Protein AF-A0A837KP42-F1 (afdb_monomer)

Mean predicted aligned error: 8.79 Å

Structure (mmCIF, N/CA/C/O backbone):
data_AF-A0A837KP42-F1
#
_entry.id   AF-A0A837KP42-F1
#
loop_
_atom_site.group_PDB
_atom_site.id
_atom_site.type_symbol
_atom_site.label_atom_id
_atom_site.label_alt_id
_atom_site.label_comp_id
_atom_site.label_asym_id
_atom_site.label_entity_id
_atom_site.label_seq_id
_atom_site.pdbx_PDB_ins_code
_atom_site.Cartn_x
_atom_site.Cartn_y
_atom_site.Cartn_z
_atom_site.occupancy
_atom_site.B_iso_or_equiv
_atom_site.auth_seq_id
_atom_site.auth_comp_id
_atom_site.auth_asym_id
_atom_site.auth_atom_id
_atom_site.pdbx_PDB_model_num
ATOM 1 N N . MET A 1 1 ? -35.476 6.518 51.940 1.00 68.06 1 MET A N 1
ATOM 2 C CA . MET A 1 1 ? -35.187 5.141 51.496 1.00 68.06 1 MET A CA 1
ATOM 3 C C . MET A 1 1 ? -35.551 4.941 50.038 1.00 68.06 1 MET A C 1
ATOM 5 O O . MET A 1 1 ? -34.645 4.691 49.267 1.00 68.06 1 MET A O 1
ATOM 9 N N . GLU A 1 2 ? -36.799 5.184 49.634 1.00 74.12 2 GLU A N 1
ATOM 10 C CA . GLU A 1 2 ? -37.282 4.980 48.252 1.00 74.12 2 GLU A CA 1
ATOM 11 C C . GLU A 1 2 ? -36.416 5.645 47.157 1.00 74.12 2 GLU A C 1
ATOM 13 O O . GLU A 1 2 ? -36.078 5.013 46.163 1.00 74.12 2 GLU A O 1
ATOM 18 N N . ILE A 1 3 ? -35.945 6.883 47.377 1.00 80.12 3 ILE A N 1
ATOM 19 C CA . ILE A 1 3 ? -35.021 7.570 46.449 1.00 80.12 3 ILE A CA 1
ATOM 20 C C . ILE A 1 3 ? -33.671 6.841 46.326 1.00 80.12 3 ILE A C 1
ATOM 22 O O . ILE A 1 3 ? -33.100 6.793 45.242 1.00 80.12 3 ILE A O 1
ATOM 26 N N . PHE A 1 4 ? -33.139 6.293 47.423 1.00 80.25 4 PHE A N 1
ATOM 27 C CA . PHE A 1 4 ? -31.861 5.574 47.402 1.00 80.25 4 PHE A CA 1
ATOM 28 C C . PHE A 1 4 ? -31.998 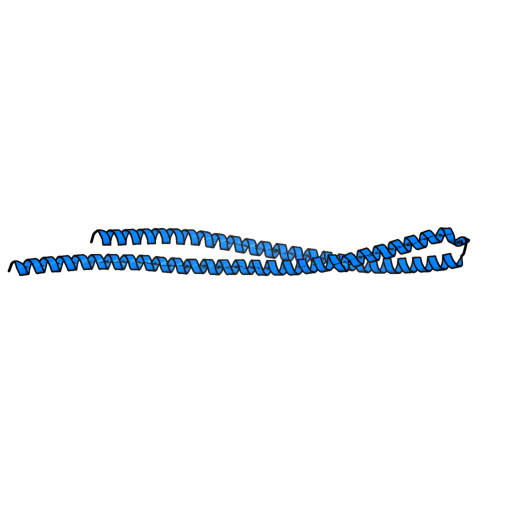4.223 46.704 1.00 80.25 4 PHE A C 1
ATOM 30 O O . PHE A 1 4 ? -31.174 3.931 45.846 1.00 80.25 4 PHE A O 1
ATOM 37 N N . THR A 1 5 ? -33.059 3.466 47.003 1.00 78.38 5 THR A N 1
ATOM 38 C CA . THR A 1 5 ? -33.377 2.198 46.328 1.00 78.38 5 THR A CA 1
ATOM 39 C C . THR A 1 5 ? -33.529 2.398 44.821 1.00 78.38 5 THR A C 1
ATOM 41 O O . THR A 1 5 ? -32.900 1.694 44.037 1.00 78.38 5 THR A O 1
ATOM 44 N N . LYS A 1 6 ? -34.259 3.443 44.410 1.00 85.81 6 LYS A N 1
ATOM 45 C CA . LYS A 1 6 ? -34.409 3.791 42.995 1.00 85.81 6 LYS A CA 1
ATOM 46 C C . LYS A 1 6 ? -33.066 4.120 42.333 1.00 85.81 6 LYS A C 1
ATOM 48 O O . LYS A 1 6 ? -32.786 3.651 41.238 1.00 85.81 6 LYS A O 1
ATOM 53 N N . ARG A 1 7 ? -32.198 4.892 42.999 1.00 86.44 7 ARG A N 1
ATOM 54 C CA . ARG A 1 7 ? -30.868 5.232 42.457 1.00 86.44 7 ARG A CA 1
ATOM 55 C C . ARG A 1 7 ? -29.936 4.025 42.347 1.00 86.44 7 ARG A C 1
ATOM 57 O O . ARG A 1 7 ? -29.109 4.000 41.442 1.00 86.44 7 ARG A O 1
ATOM 64 N N . THR A 1 8 ? -30.022 3.056 43.259 1.00 86.12 8 THR A N 1
ATOM 65 C CA . THR A 1 8 ? -29.236 1.814 43.165 1.00 86.12 8 THR A CA 1
ATOM 66 C C . THR A 1 8 ? -29.749 0.897 42.058 1.00 86.12 8 THR A C 1
ATOM 68 O O . THR A 1 8 ? -28.934 0.304 41.362 1.00 86.12 8 THR A O 1
ATOM 71 N N . GLU A 1 9 ? -31.065 0.840 41.836 1.00 84.00 9 GLU A N 1
ATOM 72 C CA . GLU A 1 9 ? -31.659 0.129 40.693 1.00 84.00 9 GLU A CA 1
ATOM 73 C C . GLU A 1 9 ? -31.248 0.763 39.358 1.00 84.00 9 GLU A C 1
ATOM 75 O O . GLU A 1 9 ? -30.752 0.061 38.483 1.00 84.00 9 GLU A O 1
ATOM 80 N N . GLU A 1 10 ? -31.345 2.092 39.228 1.00 89.44 10 GLU A N 1
ATOM 81 C CA . GLU A 1 10 ? -30.890 2.828 38.035 1.00 89.44 10 GLU A CA 1
ATOM 82 C C . GLU A 1 10 ? -29.386 2.604 37.765 1.00 89.44 10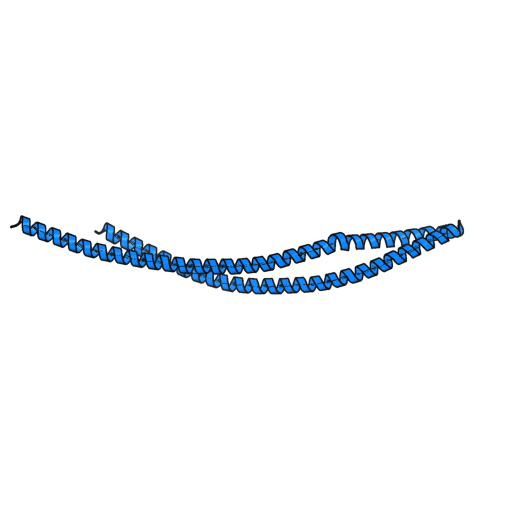 GLU A C 1
ATOM 84 O O . GLU A 1 10 ? -28.958 2.455 36.616 1.00 89.44 10 GLU A O 1
ATOM 89 N N . ALA A 1 11 ? -28.564 2.552 38.821 1.00 87.50 11 ALA A N 1
ATOM 90 C CA . ALA A 1 11 ? -27.136 2.263 38.704 1.00 87.50 11 ALA A CA 1
ATOM 91 C C . ALA A 1 11 ? -26.864 0.816 38.259 1.00 87.50 11 ALA A C 1
ATOM 93 O O . ALA A 1 11 ? -25.976 0.597 37.434 1.00 87.50 11 ALA A O 1
ATOM 94 N N . ALA A 1 12 ? -27.626 -0.156 38.771 1.00 84.94 12 ALA A N 1
ATOM 95 C CA . ALA A 1 12 ? -27.527 -1.556 38.366 1.00 84.94 12 ALA A CA 1
ATOM 96 C C . ALA A 1 12 ? -27.940 -1.739 36.900 1.00 84.94 12 ALA A C 1
ATOM 98 O O . ALA A 1 12 ? -27.216 -2.371 36.135 1.00 84.94 12 ALA A O 1
ATOM 99 N N . GLU A 1 13 ? -29.049 -1.121 36.486 1.00 88.94 13 GLU A N 1
ATOM 100 C CA . GLU A 1 13 ? -29.529 -1.147 35.102 1.00 88.94 13 GLU A CA 1
ATOM 101 C C . GLU A 1 13 ? -28.498 -0.535 34.144 1.00 88.94 13 GLU A C 1
ATOM 103 O O . GLU A 1 13 ? -28.157 -1.135 33.125 1.00 88.94 13 GLU A O 1
ATOM 108 N N . THR A 1 14 ? -27.917 0.612 34.513 1.00 89.94 14 THR A N 1
ATOM 109 C CA . THR A 1 14 ? -26.849 1.247 33.727 1.00 89.94 14 THR A CA 1
ATOM 110 C C . THR A 1 14 ? -25.618 0.343 33.622 1.00 89.94 14 THR A C 1
ATOM 112 O O . THR A 1 14 ? -25.044 0.202 32.544 1.00 89.94 14 THR A O 1
ATOM 115 N N . ALA A 1 15 ? -25.200 -0.295 34.718 1.00 86.62 15 ALA A N 1
ATOM 116 C CA . ALA A 1 15 ? -24.061 -1.210 34.704 1.00 86.62 15 ALA A CA 1
ATOM 117 C C . ALA A 1 15 ? -24.329 -2.452 33.832 1.00 86.62 15 ALA A C 1
ATOM 119 O O . ALA A 1 15 ? -23.438 -2.896 33.104 1.00 86.62 15 ALA A O 1
ATOM 120 N N . GLN A 1 16 ? -25.563 -2.966 33.844 1.00 85.56 16 GLN A N 1
ATOM 121 C CA . GLN A 1 16 ? -26.008 -4.071 32.995 1.00 85.56 16 GLN A CA 1
ATOM 122 C C . GLN A 1 16 ? -25.993 -3.688 31.504 1.00 85.56 16 GLN A C 1
ATOM 124 O O . GLN A 1 16 ? -25.490 -4.456 30.682 1.00 85.56 16 GLN A O 1
ATOM 129 N N . ASP A 1 17 ? -26.487 -2.494 31.149 1.00 89.88 17 ASP A N 1
ATOM 130 C CA . ASP A 1 17 ? -26.443 -1.976 29.772 1.00 89.88 17 ASP A CA 1
ATOM 131 C C . ASP A 1 17 ? -24.997 -1.831 29.281 1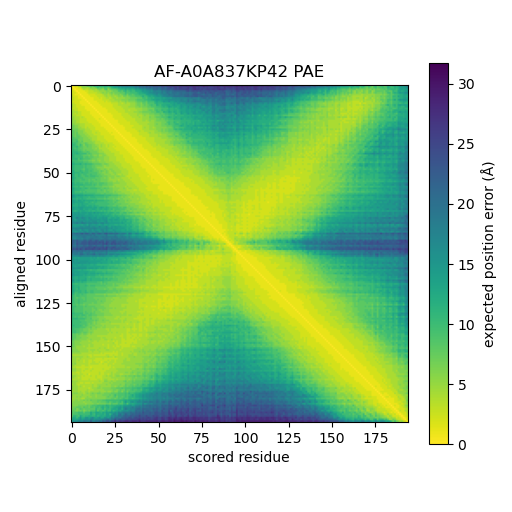.00 89.88 17 ASP A C 1
ATOM 133 O O . ASP A 1 17 ? -24.631 -2.323 28.210 1.00 89.88 17 ASP A O 1
ATOM 137 N N . VAL A 1 18 ? -24.134 -1.228 30.103 1.00 87.06 18 VAL A N 1
ATOM 138 C CA . VAL A 1 18 ? -22.713 -1.066 29.780 1.00 87.06 18 VAL A CA 1
ATOM 139 C C . VAL A 1 18 ? -22.021 -2.432 29.636 1.00 87.06 18 VAL A C 1
ATOM 141 O O . VAL A 1 18 ? -21.222 -2.599 28.716 1.00 87.06 18 VAL A O 1
ATOM 144 N N . SER A 1 19 ? -22.366 -3.433 30.457 1.00 85.44 19 SER A N 1
ATOM 145 C CA . SER A 1 19 ? -21.856 -4.813 30.343 1.00 85.44 19 SER A CA 1
ATOM 146 C C . SER A 1 19 ? -22.272 -5.497 29.034 1.00 85.44 19 SER A C 1
ATOM 148 O O . SER A 1 19 ? -21.443 -6.109 28.351 1.00 85.44 19 SER A O 1
ATOM 150 N N . SER A 1 20 ? -23.540 -5.351 28.643 1.00 88.62 20 SER A N 1
ATOM 151 C CA . SER A 1 20 ? -24.057 -5.858 27.368 1.00 88.62 20 SER A CA 1
ATOM 152 C C . SER A 1 20 ? -23.308 -5.239 26.185 1.00 88.62 20 SER A C 1
ATOM 154 O O . SER A 1 20 ? -22.787 -5.944 25.316 1.00 88.62 20 SER A O 1
ATOM 156 N N . ARG A 1 21 ? -23.152 -3.909 26.200 1.00 88.12 21 ARG A N 1
ATOM 157 C CA . ARG A 1 21 ? -22.427 -3.163 25.163 1.00 88.12 21 ARG A CA 1
ATOM 158 C C . ARG A 1 21 ? -20.950 -3.541 25.096 1.00 88.12 21 ARG A C 1
ATOM 160 O O . ARG A 1 21 ? -20.422 -3.676 23.997 1.00 88.12 21 ARG A O 1
ATOM 167 N N . ALA A 1 22 ? -20.295 -3.741 26.238 1.00 85.44 22 ALA A N 1
ATOM 168 C CA . ALA A 1 22 ? -18.909 -4.197 26.303 1.00 85.44 22 ALA A CA 1
ATOM 169 C C . ALA A 1 22 ? -18.731 -5.594 25.691 1.00 85.44 22 ALA A C 1
ATOM 171 O O . ALA A 1 22 ? -17.788 -5.825 24.936 1.00 85.44 22 ALA A O 1
ATOM 172 N N . THR A 1 23 ? -19.670 -6.507 25.955 1.00 85.94 23 THR A N 1
ATOM 173 C CA . THR A 1 23 ? -19.658 -7.865 25.391 1.00 85.94 23 THR A CA 1
ATOM 174 C C . THR A 1 23 ? -19.829 -7.843 23.874 1.00 85.94 23 THR A C 1
ATOM 176 O O . THR A 1 23 ? -19.026 -8.449 23.166 1.00 85.94 23 THR A O 1
ATOM 179 N N . ALA A 1 24 ? -20.807 -7.087 23.366 1.00 88.56 24 ALA A N 1
ATOM 180 C CA . ALA A 1 24 ? -21.009 -6.922 21.927 1.00 88.56 24 ALA A CA 1
ATOM 181 C C . ALA A 1 24 ? -19.773 -6.310 21.248 1.00 88.56 24 ALA A C 1
ATOM 183 O O . ALA A 1 24 ? -19.334 -6.754 20.188 1.00 88.56 24 ALA A O 1
ATOM 184 N N . LEU A 1 25 ? -19.162 -5.309 21.882 1.00 84.81 25 LEU A N 1
ATOM 185 C CA . LEU A 1 25 ? -17.976 -4.655 21.347 1.00 84.81 25 LEU A CA 1
ATOM 186 C C . LEU A 1 25 ? -16.754 -5.594 21.327 1.00 84.81 25 LEU A C 1
ATOM 188 O O . LEU A 1 25 ? -15.981 -5.553 20.372 1.00 84.81 25 LEU A O 1
ATOM 192 N N . ARG A 1 26 ? -16.632 -6.507 22.301 1.00 84.62 26 ARG A N 1
ATOM 193 C CA . ARG A 1 26 ? -15.624 -7.581 22.303 1.00 84.62 26 ARG A CA 1
ATOM 194 C C . ARG A 1 26 ? -15.811 -8.559 21.144 1.00 84.62 26 ARG A C 1
ATOM 196 O O . ARG A 1 26 ? -14.832 -8.957 20.521 1.00 84.62 26 ARG A O 1
ATOM 203 N N . GLU A 1 27 ? -17.047 -8.954 20.842 1.00 87.75 27 GLU A N 1
ATOM 204 C CA . GLU A 1 27 ? -17.336 -9.823 19.691 1.00 87.75 27 GLU A CA 1
ATOM 205 C C . GLU A 1 27 ? -16.939 -9.152 18.372 1.00 87.75 27 GLU A C 1
ATOM 207 O O . GLU A 1 27 ? -16.291 -9.774 17.528 1.00 87.75 27 GLU A O 1
ATOM 212 N N . HIS A 1 28 ? -17.246 -7.861 18.223 1.00 87.00 28 HIS A N 1
ATOM 213 C CA . HIS A 1 28 ? -16.795 -7.077 17.075 1.00 87.00 28 HIS A CA 1
ATOM 214 C C . HIS A 1 28 ? -15.269 -6.963 16.999 1.00 87.00 28 HIS A C 1
ATOM 216 O O . HIS A 1 28 ? -14.717 -7.067 15.905 1.00 87.00 28 HIS A O 1
ATOM 222 N N . ALA A 1 29 ? -14.584 -6.784 18.131 1.00 83.56 29 ALA A N 1
ATOM 223 C CA . ALA A 1 29 ? -13.127 -6.698 18.178 1.00 83.56 29 ALA A CA 1
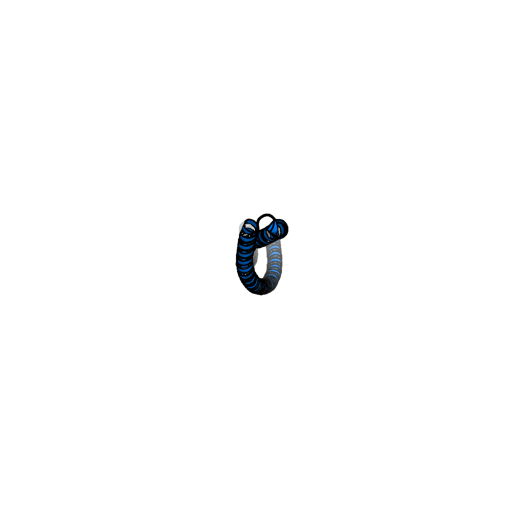ATOM 224 C C . ALA A 1 29 ? -12.453 -8.025 17.787 1.00 83.56 29 ALA A C 1
ATOM 226 O O . ALA A 1 29 ? -11.514 -8.016 16.998 1.00 83.56 29 ALA A O 1
ATOM 227 N N . LEU A 1 30 ? -12.989 -9.167 18.233 1.00 85.44 30 LEU A N 1
ATOM 228 C CA . LEU A 1 30 ? -12.530 -10.496 17.807 1.00 85.44 30 LEU A CA 1
ATOM 229 C C . LEU A 1 30 ? -12.743 -10.732 16.307 1.00 85.44 30 LEU A C 1
ATOM 231 O O . LEU A 1 30 ? -11.869 -11.267 15.629 1.00 85.44 30 LEU A O 1
ATOM 235 N N . ALA A 1 31 ? -13.895 -10.325 15.771 1.00 89.19 31 ALA A N 1
ATOM 236 C CA . ALA A 1 31 ? -14.148 -10.417 14.337 1.00 89.19 31 ALA A CA 1
ATOM 237 C C . ALA A 1 31 ? -13.185 -9.523 13.535 1.00 89.19 31 ALA A C 1
ATOM 239 O O . ALA A 1 31 ? -12.662 -9.950 12.506 1.00 89.19 31 ALA A O 1
ATOM 240 N N . ALA A 1 32 ? -12.923 -8.305 14.021 1.00 85.69 32 ALA A N 1
ATOM 241 C CA . ALA A 1 32 ? -11.963 -7.385 13.420 1.00 85.69 32 ALA A CA 1
ATOM 242 C C . ALA A 1 32 ? -10.526 -7.925 13.479 1.00 85.69 32 ALA A C 1
ATOM 244 O O . ALA A 1 32 ? -9.789 -7.766 12.508 1.00 85.69 32 ALA A O 1
ATOM 245 N N . ASP A 1 33 ? -10.148 -8.596 14.568 1.00 84.62 33 ASP A N 1
ATOM 246 C CA . ASP A 1 33 ? -8.851 -9.258 14.724 1.00 84.62 33 ASP A CA 1
ATOM 247 C C . ASP A 1 33 ? -8.650 -10.325 13.640 1.00 84.62 33 ASP A C 1
ATOM 249 O O . ASP A 1 33 ? -7.725 -10.215 12.838 1.00 84.62 33 ASP A O 1
ATOM 253 N N . ILE A 1 34 ? -9.601 -11.259 13.499 1.00 88.06 34 ILE A N 1
ATOM 254 C CA . ILE A 1 34 ? -9.564 -12.307 12.462 1.00 88.06 34 ILE A CA 1
ATOM 255 C C . ILE A 1 34 ? -9.454 -11.698 11.058 1.00 88.06 34 ILE A C 1
ATOM 257 O O . ILE A 1 34 ? -8.584 -12.095 10.279 1.00 88.06 34 ILE A O 1
ATOM 261 N N . MET A 1 35 ? -10.309 -10.719 10.734 1.00 88.31 35 MET A N 1
ATOM 262 C CA . MET A 1 35 ? -10.282 -10.056 9.424 1.00 88.31 35 MET A CA 1
ATOM 263 C C . MET A 1 35 ? -8.949 -9.353 9.166 1.00 88.31 35 MET A C 1
ATOM 265 O O . MET A 1 35 ? -8.450 -9.367 8.042 1.00 88.31 35 MET A O 1
ATOM 269 N N . THR A 1 36 ? -8.356 -8.740 10.189 1.00 85.12 36 THR A N 1
ATOM 270 C CA . THR A 1 36 ? -7.104 -7.996 10.033 1.00 85.12 36 THR A CA 1
ATOM 271 C C . THR A 1 36 ? -5.905 -8.926 9.938 1.00 85.12 36 THR A C 1
ATOM 273 O O . THR A 1 36 ? -4.995 -8.644 9.166 1.00 85.12 36 THR A O 1
ATOM 276 N N . THR A 1 37 ? -5.907 -10.065 10.634 1.00 85.44 37 THR A N 1
ATOM 277 C CA . THR A 1 37 ? -4.903 -11.117 10.434 1.00 85.44 37 THR A CA 1
ATOM 278 C C . THR A 1 37 ? -4.964 -11.666 9.009 1.00 85.44 37 THR A C 1
ATOM 280 O O . THR A 1 37 ? -3.925 -11.830 8.368 1.00 85.44 37 THR A O 1
ATOM 283 N N . GLU A 1 38 ? -6.163 -11.921 8.481 1.00 89.75 38 GLU A N 1
ATOM 284 C CA . GLU A 1 38 ? -6.334 -12.379 7.099 1.00 89.75 38 GLU A CA 1
ATOM 285 C C . GLU A 1 38 ? -5.857 -11.322 6.095 1.00 89.75 38 GLU A C 1
ATOM 287 O O . GLU A 1 38 ? -5.071 -11.630 5.194 1.00 89.75 38 GLU A O 1
ATOM 292 N N . LEU A 1 39 ? -6.252 -10.061 6.296 1.00 86.44 39 LEU A N 1
ATOM 293 C CA . LEU A 1 39 ? -5.796 -8.931 5.490 1.00 86.44 39 LEU A CA 1
ATOM 294 C C . LEU A 1 39 ? -4.269 -8.782 5.544 1.00 86.44 39 LEU A C 1
ATOM 296 O O . LEU A 1 39 ? -3.644 -8.624 4.500 1.00 86.44 39 LEU A O 1
ATOM 300 N N . TYR A 1 40 ? -3.665 -8.887 6.730 1.00 85.38 40 TYR A N 1
ATOM 301 C CA . TYR A 1 40 ? -2.216 -8.831 6.932 1.00 85.38 40 TYR A CA 1
ATOM 302 C C . TYR A 1 40 ? -1.501 -9.917 6.127 1.00 85.38 40 TYR A C 1
ATOM 304 O O . TYR A 1 40 ? -0.566 -9.620 5.384 1.00 85.38 40 TYR A O 1
ATOM 312 N N . MET A 1 41 ? -1.956 -11.170 6.229 1.00 87.00 41 MET A N 1
ATOM 313 C CA . MET A 1 41 ? -1.366 -12.280 5.479 1.00 87.00 41 MET A CA 1
ATOM 314 C C . MET A 1 41 ? -1.497 -12.074 3.969 1.00 87.00 41 MET A C 1
ATOM 316 O O . MET A 1 41 ? -0.545 -12.324 3.231 1.00 87.00 41 MET A O 1
ATOM 320 N N . ASN A 1 42 ? -2.654 -11.591 3.513 1.00 89.50 42 ASN A N 1
ATOM 321 C CA . ASN A 1 42 ? -2.916 -11.346 2.103 1.00 89.50 42 ASN A CA 1
ATOM 322 C C . ASN A 1 42 ? -2.033 -10.216 1.548 1.00 89.50 42 ASN A C 1
ATOM 324 O O . ASN A 1 42 ? -1.330 -10.417 0.558 1.00 89.50 42 ASN A O 1
ATOM 328 N N . VAL A 1 43 ? -2.000 -9.064 2.228 1.00 86.50 43 VAL A N 1
ATOM 329 C CA . VAL A 1 43 ? -1.165 -7.914 1.854 1.00 86.50 43 VAL A CA 1
ATOM 330 C C . VAL A 1 43 ? 0.306 -8.300 1.862 1.00 86.50 43 VAL A C 1
ATOM 332 O O . VAL A 1 43 ? 1.005 -7.994 0.900 1.00 86.50 43 VAL A O 1
ATOM 335 N N . LYS A 1 44 ? 0.778 -9.021 2.885 1.00 86.44 44 LYS A N 1
ATOM 336 C CA . LYS A 1 44 ? 2.164 -9.500 2.957 1.00 86.44 44 LYS A CA 1
ATOM 337 C C . LYS A 1 44 ? 2.510 -10.383 1.759 1.00 86.44 44 LYS A C 1
ATOM 339 O O . LYS A 1 44 ? 3.499 -10.116 1.086 1.00 86.44 44 LYS A O 1
ATOM 344 N N . ALA A 1 45 ? 1.678 -11.381 1.460 1.00 90.00 45 ALA A N 1
ATOM 345 C CA . ALA A 1 45 ? 1.920 -12.305 0.356 1.00 90.00 45 ALA A CA 1
ATOM 346 C C . ALA A 1 45 ? 1.914 -11.602 -1.013 1.00 90.00 45 ALA A C 1
ATOM 348 O O . ALA A 1 45 ? 2.827 -11.806 -1.810 1.00 90.00 45 ALA A O 1
ATOM 349 N N . GLN A 1 46 ? 0.923 -10.743 -1.279 1.00 89.31 46 GLN A N 1
ATOM 350 C CA . GLN A 1 46 ? 0.850 -9.999 -2.542 1.00 89.31 46 GLN A CA 1
ATOM 351 C C . GLN A 1 46 ? 2.031 -9.041 -2.710 1.00 89.31 46 GLN A C 1
ATOM 353 O O . GLN A 1 46 ? 2.603 -8.949 -3.793 1.00 89.31 46 GLN A O 1
ATOM 358 N N . THR A 1 47 ? 2.410 -8.357 -1.633 1.00 87.31 47 THR A N 1
ATOM 359 C CA . THR A 1 47 ? 3.531 -7.414 -1.619 1.00 87.31 47 THR A CA 1
ATOM 360 C C . THR A 1 47 ? 4.863 -8.133 -1.867 1.00 87.31 47 THR A C 1
ATOM 362 O O . THR A 1 47 ? 5.654 -7.691 -2.697 1.00 87.31 47 THR A O 1
ATOM 365 N N . GLU A 1 48 ? 5.095 -9.285 -1.228 1.00 88.38 48 GLU A N 1
ATOM 366 C CA . GLU A 1 48 ? 6.293 -10.116 -1.440 1.00 88.38 48 GLU A CA 1
ATOM 367 C C . GLU A 1 48 ? 6.383 -10.664 -2.874 1.00 88.38 48 GLU A C 1
ATOM 369 O O . GLU A 1 48 ? 7.460 -10.655 -3.479 1.00 88.38 48 GLU A O 1
ATOM 374 N N . MET A 1 49 ? 5.254 -11.097 -3.443 1.00 91.94 49 MET A N 1
ATOM 375 C CA . MET A 1 49 ? 5.182 -11.507 -4.848 1.00 91.94 49 MET A CA 1
ATOM 376 C C . MET A 1 49 ? 5.501 -10.345 -5.793 1.00 91.94 49 MET A C 1
ATOM 378 O O . MET A 1 49 ? 6.380 -10.473 -6.638 1.00 91.94 49 MET A O 1
ATOM 382 N N . ALA A 1 50 ? 4.848 -9.193 -5.615 1.00 89.88 50 ALA A N 1
ATOM 383 C CA . ALA A 1 50 ? 5.051 -8.021 -6.463 1.00 89.88 50 ALA A CA 1
ATOM 384 C C . ALA A 1 50 ? 6.497 -7.504 -6.407 1.00 89.88 50 ALA A C 1
ATOM 386 O O . ALA A 1 50 ? 7.051 -7.129 -7.441 1.00 89.88 50 ALA A O 1
ATOM 387 N N . ILE A 1 51 ? 7.130 -7.526 -5.227 1.00 89.44 51 ILE A N 1
ATOM 388 C CA . ILE A 1 51 ? 8.561 -7.231 -5.072 1.00 89.44 51 ILE A CA 1
ATOM 389 C C . ILE A 1 51 ? 9.402 -8.196 -5.909 1.00 89.44 51 ILE A C 1
ATOM 391 O O . ILE A 1 51 ? 10.290 -7.762 -6.641 1.00 89.44 51 ILE A O 1
ATOM 395 N N . THR A 1 52 ? 9.135 -9.498 -5.797 1.00 92.38 52 THR A N 1
ATOM 396 C CA . THR A 1 52 ? 9.913 -10.535 -6.484 1.00 92.38 52 THR A CA 1
ATOM 397 C C . THR A 1 52 ? 9.798 -10.387 -8.001 1.00 92.38 52 THR A C 1
ATOM 399 O O . THR A 1 52 ? 10.817 -10.305 -8.686 1.00 92.38 52 THR A O 1
ATOM 402 N N . ASP A 1 53 ? 8.578 -10.239 -8.518 1.00 93.50 53 ASP A N 1
ATOM 403 C CA . ASP A 1 53 ? 8.315 -10.050 -9.948 1.00 93.50 53 ASP A CA 1
ATOM 404 C C . ASP A 1 53 ? 8.959 -8.759 -10.483 1.00 93.50 53 ASP A C 1
ATOM 406 O O . ASP A 1 53 ? 9.532 -8.724 -11.581 1.00 93.50 53 ASP A O 1
ATOM 410 N N . SER A 1 54 ? 8.902 -7.684 -9.692 1.00 93.12 54 SER A N 1
ATOM 411 C CA . SER A 1 54 ? 9.524 -6.407 -10.046 1.00 93.12 54 SER A CA 1
ATOM 412 C C . SER A 1 54 ? 11.044 -6.506 -10.067 1.00 93.12 54 SER A C 1
ATOM 414 O O . SER A 1 54 ? 11.679 -5.966 -10.972 1.00 93.12 54 SER A O 1
ATOM 416 N N . LYS A 1 55 ? 11.633 -7.239 -9.118 1.00 92.69 55 LYS A N 1
ATOM 417 C CA . LYS A 1 55 ? 13.075 -7.480 -9.065 1.00 92.69 55 LYS A CA 1
ATOM 418 C C . LYS A 1 55 ? 13.561 -8.231 -10.298 1.00 92.69 55 LYS A C 1
ATOM 420 O O . LYS A 1 55 ? 14.505 -7.785 -10.945 1.00 92.69 55 LYS A O 1
ATOM 425 N N . GLU A 1 56 ? 12.890 -9.319 -10.672 1.00 95.19 56 GLU A N 1
ATOM 426 C CA . GLU A 1 56 ? 13.231 -10.061 -11.891 1.00 95.19 56 GLU A CA 1
ATOM 427 C C . GLU A 1 56 ? 13.101 -9.195 -13.152 1.00 95.19 56 GLU A C 1
ATOM 429 O O . GLU A 1 56 ? 13.874 -9.333 -14.104 1.00 95.19 56 GLU A O 1
ATOM 434 N N . SER A 1 57 ? 12.108 -8.305 -13.181 1.00 94.50 57 SER A N 1
ATOM 435 C CA . SER A 1 57 ? 11.902 -7.377 -14.293 1.00 94.50 57 SER A CA 1
ATOM 436 C C . SER A 1 57 ? 13.028 -6.346 -14.380 1.00 94.50 57 SER A C 1
ATOM 438 O O . SER A 1 57 ? 13.559 -6.123 -15.468 1.00 94.50 57 SER A O 1
ATOM 440 N N . MET A 1 58 ? 13.454 -5.779 -13.249 1.00 94.50 58 MET A N 1
ATOM 441 C CA . MET A 1 58 ? 14.578 -4.841 -13.196 1.00 94.50 58 MET A CA 1
ATOM 442 C C . MET A 1 58 ? 15.910 -5.489 -13.565 1.00 94.50 58 MET A C 1
ATOM 444 O O . MET A 1 58 ? 16.693 -4.891 -14.296 1.00 94.50 58 MET A O 1
ATOM 448 N N . GLU A 1 59 ? 16.158 -6.731 -13.144 1.00 94.38 59 GLU A N 1
ATOM 449 C CA . GLU A 1 59 ? 17.351 -7.476 -13.565 1.00 94.38 59 GLU A CA 1
ATOM 450 C C . GLU A 1 59 ? 17.400 -7.631 -15.095 1.00 94.38 59 GLU A C 1
ATOM 452 O O . GLU A 1 59 ? 18.437 -7.386 -15.716 1.00 94.38 59 GLU A O 1
ATOM 457 N N . LYS A 1 60 ? 16.264 -7.950 -15.733 1.00 95.44 60 LYS A N 1
ATOM 458 C CA . LYS A 1 60 ? 16.159 -8.019 -17.202 1.00 95.44 60 LYS A CA 1
ATOM 459 C C . LYS A 1 60 ? 16.371 -6.653 -17.860 1.00 95.44 60 LYS A C 1
ATOM 461 O O . LYS A 1 60 ? 17.057 -6.581 -18.880 1.00 95.44 60 LYS A O 1
ATOM 466 N N . ILE A 1 61 ? 15.803 -5.584 -17.297 1.00 94.31 61 ILE A N 1
ATOM 467 C CA . ILE A 1 61 ? 15.980 -4.211 -17.797 1.00 94.31 61 ILE A CA 1
ATOM 468 C C . ILE A 1 61 ? 17.454 -3.809 -17.739 1.00 94.31 61 ILE A C 1
ATOM 470 O O . ILE A 1 61 ? 17.976 -3.303 -18.731 1.00 94.31 61 ILE A O 1
ATOM 474 N N . ASN A 1 62 ? 18.146 -4.089 -16.636 1.00 92.31 62 ASN A N 1
ATOM 475 C CA . ASN A 1 62 ? 19.562 -3.759 -16.478 1.00 92.31 62 ASN A CA 1
ATOM 476 C C . ASN A 1 62 ? 20.437 -4.506 -17.492 1.00 92.31 62 ASN A C 1
ATOM 478 O O . ASN A 1 62 ? 21.257 -3.883 -18.164 1.00 92.31 62 ASN A O 1
ATOM 482 N N . LEU A 1 63 ? 20.200 -5.809 -17.690 1.00 94.81 63 LEU A N 1
ATOM 483 C CA . LEU A 1 63 ? 20.912 -6.601 -18.702 1.00 94.81 63 LEU A CA 1
ATOM 484 C C . LEU A 1 63 ? 20.706 -6.058 -20.125 1.00 94.81 63 LEU A C 1
ATOM 486 O O . LEU A 1 63 ? 21.651 -5.976 -20.911 1.00 94.81 63 LEU A O 1
ATOM 490 N N . LEU A 1 64 ? 19.474 -5.673 -20.473 1.00 94.25 64 LEU A N 1
ATOM 491 C CA . LEU A 1 64 ? 19.177 -5.068 -21.774 1.00 94.25 64 LEU A CA 1
ATOM 492 C C . LEU A 1 64 ? 19.823 -3.687 -21.919 1.00 94.25 64 LEU A C 1
ATOM 494 O O . LEU A 1 64 ? 20.348 -3.373 -22.984 1.00 94.25 64 LEU A O 1
ATOM 498 N N . THR A 1 65 ? 19.813 -2.884 -20.857 1.00 94.06 65 THR A N 1
ATOM 499 C CA . THR A 1 65 ? 20.409 -1.543 -20.830 1.00 94.06 65 THR A CA 1
ATOM 500 C C . THR A 1 65 ? 21.914 -1.622 -21.084 1.00 94.06 65 THR A C 1
ATOM 502 O O . THR A 1 65 ? 22.425 -0.901 -21.937 1.00 94.06 65 THR A O 1
ATOM 505 N N . GLU A 1 66 ? 22.617 -2.561 -20.445 1.00 92.75 66 GLU A N 1
ATOM 506 C CA . GLU A 1 66 ? 24.051 -2.794 -20.663 1.00 92.75 66 GLU A CA 1
ATOM 507 C C . GLU A 1 66 ? 24.360 -3.244 -22.105 1.00 92.75 66 GLU A C 1
ATOM 509 O O . GLU A 1 66 ? 25.290 -2.742 -22.751 1.00 92.75 66 GLU A O 1
ATOM 514 N N . ALA A 1 67 ? 23.540 -4.143 -22.659 1.00 95.12 67 ALA A N 1
ATOM 515 C CA . ALA A 1 67 ? 23.679 -4.583 -24.045 1.00 95.12 67 ALA A CA 1
ATOM 516 C C . ALA A 1 67 ? 23.453 -3.432 -25.043 1.00 95.12 67 ALA A C 1
ATOM 518 O O . ALA A 1 67 ? 24.227 -3.265 -25.989 1.00 95.12 67 ALA A O 1
ATOM 519 N N . ILE A 1 68 ? 22.419 -2.612 -24.831 1.00 93.38 68 ILE A N 1
ATOM 520 C CA . ILE A 1 68 ? 22.112 -1.460 -25.688 1.00 93.38 68 ILE A CA 1
ATOM 521 C C . ILE A 1 68 ? 23.189 -0.382 -25.547 1.00 93.38 68 ILE A C 1
ATOM 523 O O . ILE A 1 68 ? 23.556 0.218 -26.557 1.00 93.38 68 ILE A O 1
ATOM 527 N N . LEU A 1 69 ? 23.745 -0.164 -24.348 1.00 92.62 69 LEU A N 1
ATOM 528 C CA . LEU A 1 69 ? 24.860 0.763 -24.140 1.00 92.62 69 LEU A CA 1
ATOM 529 C C . LEU A 1 69 ? 26.055 0.361 -25.001 1.00 92.62 69 LEU A C 1
ATOM 531 O O . LEU A 1 69 ? 26.555 1.168 -25.784 1.00 92.62 69 LEU A O 1
ATOM 535 N N . THR A 1 70 ? 26.430 -0.917 -24.937 1.00 94.19 70 THR A N 1
ATOM 536 C CA . THR A 1 70 ? 27.528 -1.478 -25.732 1.00 94.19 70 THR A CA 1
ATOM 537 C C . THR A 1 70 ? 27.284 -1.294 -27.235 1.00 94.19 70 THR A C 1
ATOM 539 O O . THR A 1 70 ? 28.177 -0.865 -27.969 1.00 94.19 70 THR A O 1
ATOM 542 N N . ILE A 1 71 ? 26.065 -1.574 -27.712 1.00 93.50 71 ILE A N 1
ATOM 543 C CA . ILE A 1 71 ? 25.688 -1.384 -29.123 1.00 93.50 71 ILE A CA 1
ATOM 544 C C . ILE A 1 71 ? 25.748 0.098 -29.507 1.00 93.50 71 ILE A C 1
ATOM 546 O O . ILE A 1 71 ? 26.247 0.431 -30.585 1.00 93.50 71 ILE A O 1
ATOM 550 N N . SER A 1 72 ? 25.256 0.988 -28.646 1.00 94.25 72 SER A N 1
ATOM 551 C CA . SER A 1 72 ? 25.254 2.433 -28.871 1.00 94.25 72 SER A CA 1
ATOM 552 C C . SER A 1 72 ? 26.678 2.972 -29.005 1.00 94.25 72 SER A C 1
ATOM 554 O O . SER A 1 72 ? 26.991 3.662 -29.976 1.00 94.25 72 SER A O 1
ATOM 556 N N . GLU A 1 73 ? 27.579 2.588 -28.100 1.00 92.56 73 GLU A N 1
ATOM 557 C CA . GLU A 1 73 ? 28.987 2.990 -28.134 1.00 92.56 73 GLU A CA 1
ATOM 558 C C . GLU A 1 73 ? 29.706 2.482 -29.389 1.00 92.56 73 GLU A C 1
ATOM 560 O O . GLU A 1 73 ? 30.395 3.250 -30.068 1.00 92.56 73 GLU A O 1
ATOM 565 N N . GLN A 1 74 ? 29.495 1.214 -29.759 1.00 95.00 74 GLN A N 1
ATOM 566 C CA . GLN A 1 74 ? 30.038 0.644 -30.996 1.00 95.00 74 GLN A CA 1
ATOM 567 C C . GLN A 1 74 ? 29.499 1.361 -32.237 1.00 95.00 74 GLN A C 1
ATOM 569 O O . GLN A 1 74 ? 30.256 1.675 -33.156 1.00 95.00 74 GLN A O 1
ATOM 574 N N . THR A 1 75 ? 28.202 1.662 -32.257 1.00 94.12 75 THR A N 1
ATOM 575 C CA . THR A 1 75 ? 27.541 2.371 -33.359 1.00 94.12 75 THR A CA 1
ATOM 576 C C . THR A 1 75 ? 28.058 3.802 -33.480 1.00 94.12 75 THR A C 1
ATOM 578 O O . THR A 1 75 ? 28.334 4.268 -34.586 1.00 94.12 75 THR A O 1
ATOM 581 N N . ASN A 1 76 ? 28.270 4.484 -32.354 1.00 91.94 76 ASN A N 1
ATOM 582 C CA . ASN A 1 76 ? 28.866 5.814 -32.316 1.00 91.94 76 ASN A CA 1
ATOM 583 C C . ASN A 1 76 ? 30.309 5.803 -32.848 1.00 91.94 76 ASN A C 1
ATOM 585 O O . ASN A 1 76 ? 30.686 6.666 -33.641 1.00 91.94 76 ASN A O 1
ATOM 589 N N . LEU A 1 77 ? 31.105 4.798 -32.472 1.00 94.56 77 LEU A N 1
ATOM 590 C CA . LEU A 1 77 ? 32.471 4.625 -32.970 1.00 94.56 77 LEU A CA 1
ATOM 591 C C . LEU A 1 77 ? 32.492 4.331 -34.479 1.00 94.56 77 LEU A C 1
ATOM 593 O O . LEU A 1 77 ? 33.301 4.905 -35.211 1.00 94.56 77 LEU A O 1
ATOM 597 N N . LEU A 1 78 ? 31.581 3.487 -34.971 1.00 93.50 78 LEU A N 1
ATOM 598 C CA . LEU A 1 78 ? 31.412 3.226 -36.403 1.00 93.50 78 LEU A CA 1
ATOM 599 C C . LEU A 1 78 ? 31.025 4.495 -37.169 1.00 93.50 78 LEU A C 1
ATOM 601 O O . LEU A 1 78 ? 31.599 4.767 -38.224 1.00 93.50 78 LEU A O 1
ATOM 605 N N . ALA A 1 79 ? 30.102 5.293 -36.628 1.00 93.44 79 ALA A N 1
ATOM 606 C CA . ALA A 1 79 ? 29.702 6.569 -37.213 1.00 93.44 79 ALA A CA 1
ATOM 607 C C . ALA A 1 79 ? 30.869 7.562 -37.276 1.00 93.44 79 ALA A C 1
ATOM 609 O O . ALA A 1 79 ? 31.062 8.226 -38.294 1.00 93.44 79 ALA A O 1
ATOM 610 N N . LEU A 1 80 ? 31.684 7.626 -36.219 1.00 92.06 80 LEU A N 1
ATOM 611 C CA . LEU A 1 80 ? 32.884 8.457 -36.180 1.00 92.06 80 LEU A CA 1
ATOM 612 C C . LEU A 1 80 ? 33.899 8.029 -37.247 1.00 92.06 80 LEU A C 1
ATOM 614 O O . LEU A 1 80 ? 34.392 8.870 -37.996 1.00 92.06 80 LEU A O 1
ATOM 618 N N . ASN A 1 81 ? 34.172 6.728 -37.365 1.00 92.94 81 ASN A N 1
ATOM 619 C CA . ASN A 1 81 ? 35.071 6.201 -38.393 1.00 92.94 81 ASN A CA 1
ATOM 620 C C . ASN A 1 81 ? 34.549 6.489 -39.809 1.00 92.94 81 ASN A C 1
ATOM 622 O O . ASN A 1 81 ? 35.322 6.888 -40.680 1.00 92.94 81 ASN A O 1
ATOM 626 N N . ALA A 1 82 ? 33.240 6.348 -40.033 1.00 91.88 82 ALA A N 1
ATOM 627 C CA . ALA A 1 82 ? 32.610 6.690 -41.304 1.00 91.88 82 ALA A CA 1
ATOM 628 C C . ALA A 1 82 ? 32.745 8.188 -41.622 1.00 91.88 82 ALA A C 1
ATOM 630 O O . ALA A 1 82 ? 33.090 8.546 -42.746 1.00 91.88 82 ALA A O 1
ATOM 631 N N . ALA A 1 83 ? 32.542 9.067 -40.636 1.00 90.81 83 ALA A N 1
ATOM 632 C CA . ALA A 1 83 ? 32.715 10.508 -40.800 1.00 90.81 83 ALA A CA 1
ATOM 633 C C . ALA A 1 83 ? 34.169 10.890 -41.147 1.00 90.81 83 ALA A C 1
ATOM 635 O O . ALA A 1 83 ? 34.393 11.753 -41.997 1.00 90.81 83 ALA A O 1
ATOM 636 N N . ILE A 1 84 ? 35.159 10.219 -40.543 1.00 89.81 84 ILE A N 1
ATOM 637 C CA . ILE A 1 84 ? 36.583 10.403 -40.868 1.00 89.81 84 ILE A CA 1
ATOM 638 C C . ILE A 1 84 ? 36.865 10.000 -42.321 1.00 89.81 84 ILE A C 1
ATOM 640 O O . ILE A 1 84 ? 37.515 10.749 -43.054 1.00 89.81 84 ILE A O 1
ATOM 644 N N . GLU A 1 85 ? 36.357 8.849 -42.766 1.00 91.19 85 GLU A N 1
ATOM 645 C CA . GLU A 1 85 ? 36.592 8.374 -44.133 1.00 91.19 85 GLU A CA 1
ATOM 646 C C . GLU A 1 85 ? 35.870 9.247 -45.175 1.00 91.19 85 GLU A C 1
ATOM 648 O O . GLU A 1 85 ? 36.420 9.532 -46.238 1.00 91.19 85 GLU A O 1
ATOM 653 N N . VAL A 1 86 ? 34.686 9.776 -44.846 1.00 93.12 86 VAL A N 1
ATOM 654 C CA . VAL A 1 86 ? 33.987 10.786 -45.657 1.00 93.12 86 VAL A CA 1
ATOM 655 C C . VAL A 1 86 ? 34.828 12.054 -45.812 1.00 93.12 86 VAL A C 1
ATOM 657 O O . VAL A 1 86 ? 34.981 12.548 -46.930 1.00 93.12 86 VAL A O 1
ATOM 660 N N . ALA A 1 87 ? 35.409 12.562 -44.720 1.00 88.75 87 ALA A N 1
ATOM 661 C CA . ALA A 1 87 ? 36.287 13.730 -44.769 1.00 88.75 87 ALA A CA 1
ATOM 662 C C . ALA A 1 87 ? 37.528 13.472 -45.641 1.00 88.75 87 ALA A C 1
ATOM 664 O O . ALA A 1 87 ? 37.987 14.364 -46.355 1.00 88.75 87 ALA A O 1
ATOM 665 N N . ARG A 1 88 ? 38.036 12.235 -45.634 1.00 91.00 88 ARG A N 1
ATOM 666 C CA . ARG A 1 88 ? 39.174 11.801 -46.451 1.00 91.00 88 ARG A CA 1
ATOM 667 C C . ARG A 1 88 ? 38.830 11.654 -47.938 1.00 91.00 88 ARG A C 1
ATOM 669 O O . ARG A 1 88 ? 39.665 11.969 -48.782 1.00 91.00 88 ARG A O 1
ATOM 676 N N . ALA A 1 89 ? 37.616 11.207 -48.263 1.00 90.69 89 ALA A N 1
ATOM 677 C CA . ALA A 1 89 ? 37.126 11.038 -49.634 1.00 90.69 89 ALA A CA 1
ATOM 678 C C . ALA A 1 89 ? 36.765 12.365 -50.340 1.00 90.69 89 ALA A C 1
ATOM 680 O O . ALA A 1 89 ? 36.545 12.379 -51.557 1.00 90.69 89 ALA A O 1
ATOM 681 N N . GLY A 1 90 ? 36.697 13.478 -49.599 1.00 86.75 90 GLY A N 1
ATOM 682 C CA . GLY A 1 90 ? 36.403 14.806 -50.138 1.00 86.75 90 GLY A CA 1
ATOM 683 C C . GLY A 1 90 ? 35.025 14.873 -50.805 1.00 86.75 90 GLY A 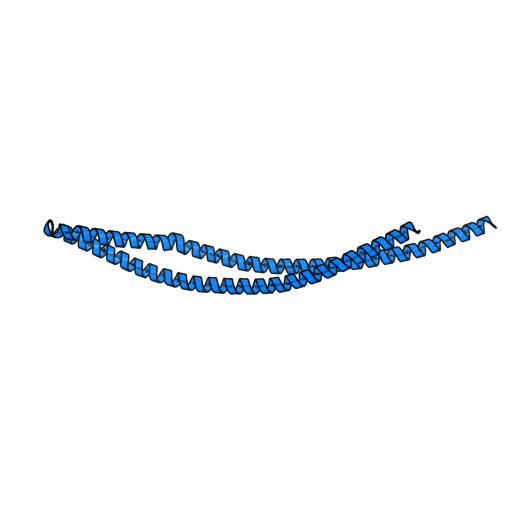C 1
ATOM 684 O O . GLY A 1 90 ? 34.024 14.426 -50.244 1.00 86.75 90 GLY A O 1
ATOM 685 N N . ASP A 1 91 ? 34.959 15.404 -52.029 1.00 85.44 91 ASP A N 1
ATOM 686 C CA . ASP A 1 91 ? 33.692 15.581 -52.759 1.00 85.44 91 ASP A CA 1
ATOM 687 C C . ASP A 1 91 ? 32.962 14.265 -53.059 1.00 85.44 91 ASP A C 1
ATOM 689 O O . ASP A 1 91 ? 31.730 14.239 -53.088 1.00 85.44 91 ASP A O 1
ATOM 693 N N . SER A 1 92 ? 33.701 13.159 -53.198 1.00 84.81 92 SER A N 1
ATOM 694 C CA . SER A 1 92 ? 33.131 11.831 -53.464 1.00 84.81 92 SER A CA 1
ATOM 695 C C . SER A 1 92 ? 32.381 11.250 -52.255 1.00 84.81 92 SER A C 1
ATOM 697 O O . SER A 1 92 ? 31.537 10.373 -52.421 1.00 84.81 92 SER A O 1
ATOM 699 N N . GLY A 1 93 ? 32.662 11.738 -51.038 1.00 85.38 93 GLY A N 1
ATOM 700 C CA . GLY A 1 93 ? 32.068 11.256 -49.786 1.00 85.38 93 GLY A CA 1
ATOM 701 C C . GLY A 1 93 ? 30.811 12.007 -49.334 1.00 85.38 93 GLY A C 1
ATOM 702 O O . GLY A 1 93 ? 30.154 11.578 -48.385 1.00 85.38 93 GLY A O 1
ATOM 703 N N . ARG A 1 94 ? 30.432 13.109 -50.001 1.00 83.00 94 ARG A N 1
ATOM 704 C CA . ARG A 1 94 ? 29.363 14.020 -49.537 1.00 83.00 94 ARG A CA 1
ATOM 705 C C . ARG A 1 94 ? 28.015 13.336 -49.283 1.00 83.00 94 ARG A C 1
ATOM 707 O O . ARG A 1 94 ? 27.360 13.656 -48.297 1.00 83.00 94 ARG A O 1
ATOM 714 N N . GLY A 1 95 ? 27.620 12.376 -50.124 1.00 82.56 95 GLY A N 1
ATOM 715 C CA . GLY A 1 95 ?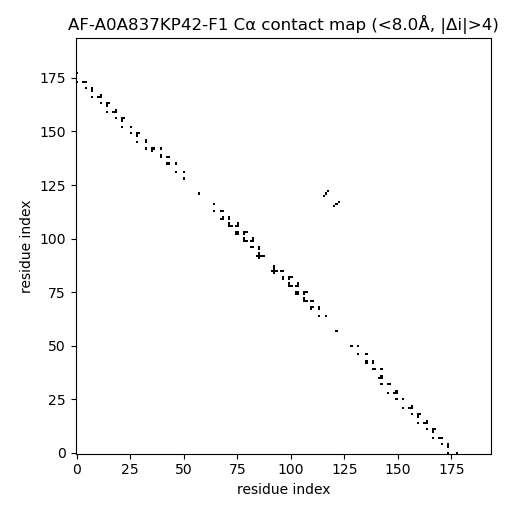 26.377 11.613 -49.936 1.00 82.56 95 GLY A CA 1
ATOM 716 C C . GLY A 1 95 ? 26.399 10.685 -48.714 1.00 82.56 95 GLY A C 1
ATOM 717 O O . GLY A 1 95 ? 25.376 10.504 -48.060 1.00 82.56 95 GLY A O 1
ATOM 718 N N . PHE A 1 96 ? 27.572 10.154 -48.357 1.00 87.56 96 PHE A N 1
ATOM 719 C CA . PHE A 1 96 ? 27.759 9.294 -47.184 1.00 87.56 96 PHE A CA 1
ATOM 720 C C . PHE A 1 96 ? 27.891 10.082 -45.871 1.00 87.56 96 PHE A C 1
ATOM 722 O O . PHE A 1 96 ? 27.618 9.527 -44.809 1.00 87.56 96 PHE A O 1
ATOM 729 N N . SER A 1 97 ? 28.227 11.380 -45.926 1.00 89.06 97 SER A N 1
ATOM 730 C CA . SER A 1 97 ? 28.291 12.258 -44.743 1.00 89.06 97 SER A CA 1
ATOM 731 C C . SER A 1 97 ? 26.975 12.298 -43.970 1.00 89.06 97 SER A C 1
ATOM 733 O O . SER A 1 97 ? 26.974 12.212 -42.747 1.00 89.06 97 SER A O 1
ATOM 735 N N . VAL A 1 98 ? 25.853 12.402 -44.689 1.00 89.50 98 VAL A N 1
ATOM 736 C CA . VAL A 1 98 ? 24.513 12.489 -44.088 1.00 89.50 98 VAL A CA 1
ATOM 737 C C . VAL A 1 98 ? 24.161 11.194 -43.356 1.00 89.50 98 VAL A C 1
ATOM 739 O O . VAL A 1 98 ? 23.563 11.225 -42.286 1.00 89.50 98 VAL A O 1
ATOM 742 N N . VAL A 1 99 ? 24.578 10.050 -43.906 1.00 91.88 99 VAL A N 1
ATOM 743 C CA . VAL A 1 99 ? 24.356 8.737 -43.290 1.00 91.88 99 VAL A CA 1
ATOM 744 C C . VAL A 1 99 ? 25.177 8.597 -42.007 1.00 91.88 99 VAL A C 1
ATOM 746 O O . VAL A 1 99 ? 24.641 8.160 -40.993 1.00 91.88 99 VAL A O 1
ATOM 749 N N . ALA A 1 100 ? 26.452 9.000 -42.020 1.00 92.56 100 ALA A N 1
ATOM 750 C CA . ALA A 1 100 ? 27.305 8.954 -40.831 1.00 92.56 100 ALA A CA 1
ATOM 751 C C . ALA A 1 100 ? 26.758 9.834 -39.691 1.00 92.56 100 ALA A C 1
ATOM 753 O O . ALA A 1 100 ? 26.725 9.400 -38.538 1.00 92.56 100 ALA A O 1
ATOM 754 N N . ASP A 1 101 ? 26.267 11.035 -40.012 1.00 92.44 101 ASP A N 1
ATOM 755 C CA . ASP A 1 101 ? 25.639 11.916 -39.024 1.00 92.44 101 ASP A CA 1
ATOM 756 C C . ASP A 1 101 ? 24.339 11.333 -38.450 1.00 92.44 101 ASP A C 1
ATOM 758 O O . ASP A 1 101 ? 24.128 11.410 -37.237 1.00 92.44 101 ASP A O 1
ATOM 762 N N . GLU A 1 102 ? 23.497 10.694 -39.270 1.00 93.94 102 GLU A N 1
ATOM 763 C CA . GLU A 1 102 ? 22.260 10.071 -38.782 1.00 93.94 102 GLU A CA 1
ATOM 764 C C . GLU A 1 102 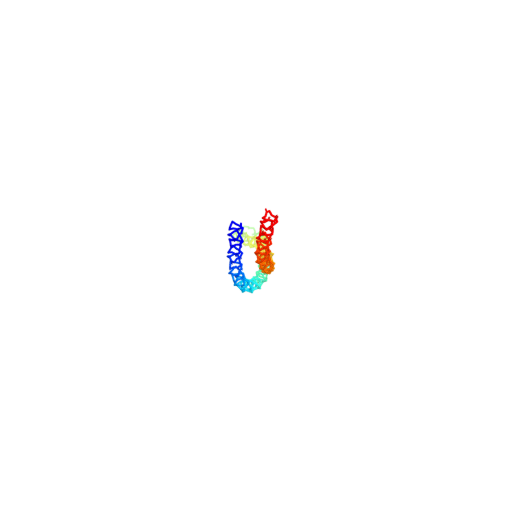? 22.543 8.878 -37.857 1.00 93.94 102 GLU A C 1
ATOM 766 O O . GLU A 1 102 ? 21.916 8.752 -36.806 1.00 93.94 102 GLU A O 1
ATOM 771 N N . ILE A 1 103 ? 23.541 8.045 -38.182 1.00 93.69 103 ILE A N 1
ATOM 772 C CA . ILE A 1 103 ? 23.965 6.930 -37.318 1.00 93.69 103 ILE A CA 1
ATOM 773 C C . ILE A 1 103 ? 24.471 7.461 -35.969 1.00 93.69 103 ILE A C 1
ATOM 775 O O . ILE A 1 103 ? 24.077 6.953 -34.917 1.00 93.69 103 ILE A O 1
ATOM 779 N N . ARG A 1 104 ? 25.296 8.518 -35.972 1.00 92.81 104 ARG A N 1
ATOM 780 C CA . ARG A 1 104 ? 25.771 9.160 -34.735 1.00 92.81 104 ARG A CA 1
ATOM 781 C C . ARG A 1 104 ? 24.613 9.702 -33.899 1.00 92.81 104 ARG A C 1
ATOM 783 O O . ARG A 1 104 ? 24.615 9.572 -32.673 1.00 92.81 104 ARG A O 1
ATOM 790 N N . ARG A 1 105 ? 23.614 10.300 -34.550 1.00 93.94 105 ARG A N 1
ATOM 791 C CA . ARG A 1 105 ? 22.423 10.824 -33.876 1.00 93.94 105 ARG A CA 1
ATOM 792 C C . ARG A 1 105 ? 21.599 9.706 -33.234 1.00 93.94 105 ARG A C 1
ATOM 794 O O . ARG A 1 105 ? 21.190 9.864 -32.088 1.00 93.94 105 ARG A O 1
ATOM 801 N N . LEU A 1 106 ? 21.419 8.574 -33.918 1.00 93.19 106 LEU A N 1
ATOM 802 C CA . LEU A 1 106 ? 20.731 7.394 -33.379 1.00 93.19 106 LEU A CA 1
ATOM 803 C C . LEU A 1 106 ? 21.456 6.792 -32.169 1.00 93.19 106 LEU A C 1
ATOM 805 O O . LEU A 1 106 ? 20.809 6.463 -31.174 1.00 93.19 106 LEU A O 1
ATOM 809 N N . ALA A 1 107 ? 22.787 6.696 -32.219 1.00 93.12 107 ALA A N 1
ATOM 810 C CA . ALA A 1 107 ? 23.583 6.248 -31.077 1.00 93.12 107 ALA A CA 1
ATOM 811 C C . ALA A 1 107 ? 23.433 7.210 -29.885 1.00 93.12 107 ALA A C 1
ATOM 813 O O . ALA A 1 107 ? 23.062 6.808 -28.788 1.00 93.12 107 ALA A O 1
ATOM 814 N N . THR A 1 108 ? 23.588 8.515 -30.120 1.00 92.31 108 THR A N 1
ATOM 815 C CA . THR A 1 108 ? 23.424 9.531 -29.065 1.00 92.31 108 THR A CA 1
ATOM 816 C C . THR A 1 108 ? 22.024 9.484 -28.441 1.00 92.31 108 THR A C 1
ATOM 818 O O . THR A 1 108 ? 21.879 9.561 -27.223 1.00 92.31 108 THR A O 1
ATOM 821 N N . HIS A 1 109 ? 20.985 9.313 -29.264 1.00 93.19 109 HIS A N 1
ATOM 822 C CA . HIS A 1 109 ? 19.615 9.171 -28.782 1.00 93.19 109 HIS A CA 1
ATOM 823 C C . HIS A 1 109 ? 19.432 7.902 -27.941 1.00 93.19 109 HIS A C 1
ATOM 825 O O . HIS A 1 109 ? 18.828 7.964 -26.873 1.00 93.19 109 HIS A O 1
ATOM 831 N N . SER A 1 110 ? 20.014 6.778 -28.365 1.00 93.38 110 SER A N 1
ATOM 832 C CA . SER A 1 110 ? 19.990 5.533 -27.588 1.00 93.38 110 SER A CA 1
ATOM 833 C C . SER A 1 110 ? 20.623 5.737 -26.212 1.00 93.38 110 SER A C 1
ATOM 835 O O . SER A 1 110 ? 20.005 5.402 -25.209 1.00 93.38 110 SER A O 1
ATOM 837 N N . SER A 1 111 ? 21.786 6.390 -26.136 1.00 91.50 111 SER A N 1
ATOM 838 C CA . SER A 1 111 ? 22.430 6.721 -24.858 1.00 91.50 111 SER A CA 1
ATOM 839 C C . SER A 1 111 ? 21.560 7.604 -23.956 1.00 91.50 111 SER A C 1
ATOM 841 O O . SER A 1 111 ? 21.530 7.377 -22.752 1.00 91.50 111 SER A O 1
ATOM 843 N N 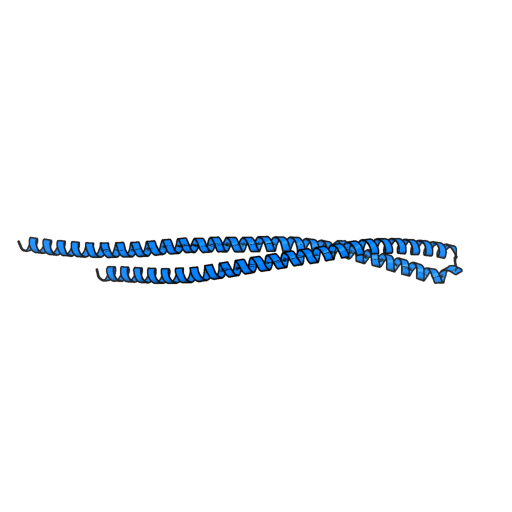. SER A 1 112 ? 20.795 8.551 -24.513 1.00 92.50 112 SER A N 1
ATOM 844 C CA . SER A 1 112 ? 19.866 9.368 -23.712 1.00 92.50 112 SER A CA 1
ATOM 845 C C . SER A 1 112 ? 18.693 8.574 -23.125 1.00 92.50 112 SER A C 1
ATOM 847 O O . SER A 1 112 ? 18.226 8.883 -22.033 1.00 92.50 112 SER A O 1
ATOM 849 N N . VAL A 1 113 ? 18.225 7.529 -23.816 1.00 92.62 113 VAL A N 1
ATOM 850 C CA . VAL A 1 113 ? 17.183 6.635 -23.283 1.00 92.62 113 VAL A CA 1
ATOM 851 C C . VAL A 1 113 ? 17.735 5.791 -22.135 1.00 92.62 113 VAL A C 1
ATOM 853 O O . VAL A 1 113 ? 17.040 5.578 -21.147 1.00 92.62 113 VAL A O 1
ATOM 856 N N . LEU A 1 114 ? 18.985 5.339 -22.240 1.00 94.00 114 LEU A N 1
ATOM 857 C CA . LEU A 1 114 ? 19.642 4.583 -21.170 1.00 94.00 114 LEU A CA 1
ATOM 858 C C . LEU A 1 114 ? 19.871 5.450 -19.927 1.00 94.00 114 LEU A C 1
ATOM 860 O O . LEU A 1 114 ? 19.620 4.991 -18.819 1.00 94.00 114 LEU A O 1
ATOM 864 N N . ASP A 1 115 ? 20.261 6.712 -20.115 1.00 93.00 115 ASP A N 1
ATOM 865 C CA . ASP A 1 115 ? 20.383 7.695 -19.030 1.00 93.00 115 ASP A CA 1
ATOM 866 C C . ASP A 1 115 ? 19.041 7.930 -18.317 1.00 93.00 115 ASP A C 1
ATOM 868 O O . ASP A 1 115 ? 18.983 7.994 -17.092 1.00 93.00 115 ASP A O 1
ATOM 872 N N . PHE A 1 116 ? 17.928 7.969 -19.057 1.00 94.25 116 PHE A N 1
ATOM 873 C CA . PHE A 1 116 ? 16.594 8.041 -18.456 1.00 94.25 116 PHE A CA 1
ATOM 874 C C . PHE A 1 116 ? 16.263 6.804 -17.604 1.00 94.25 116 PHE A C 1
ATOM 876 O O . PHE A 1 116 ? 15.684 6.938 -16.527 1.00 94.25 116 PHE A O 1
ATOM 883 N N . ILE A 1 117 ? 16.631 5.600 -18.057 1.00 94.38 117 ILE A N 1
ATOM 884 C CA . ILE A 1 117 ? 16.427 4.373 -17.273 1.00 94.38 117 ILE A CA 1
ATOM 885 C C . ILE A 1 117 ? 17.214 4.453 -15.959 1.00 94.38 117 ILE A C 1
ATOM 887 O O . ILE A 1 117 ? 16.646 4.222 -14.894 1.00 94.38 117 ILE A O 1
ATOM 891 N N . ASP A 1 118 ? 18.484 4.845 -16.020 1.00 91.44 118 ASP A N 1
ATOM 892 C CA . ASP A 1 118 ? 19.348 4.927 -14.840 1.00 91.44 118 ASP A CA 1
ATOM 893 C C . ASP A 1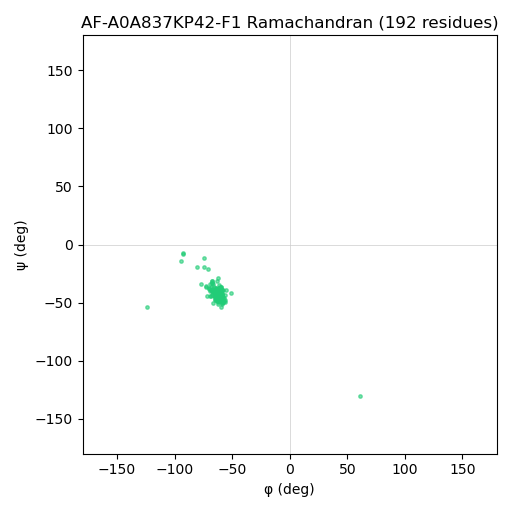 118 ? 18.906 6.018 -13.852 1.00 91.44 118 ASP A C 1
ATOM 895 O O . ASP A 1 118 ? 18.895 5.810 -12.642 1.00 91.44 118 ASP A O 1
ATOM 899 N N . THR A 1 119 ? 18.481 7.176 -14.361 1.00 95.06 119 THR A N 1
ATOM 900 C CA . THR A 1 119 ? 18.199 8.355 -13.528 1.00 95.06 119 THR A CA 1
ATOM 901 C C . THR A 1 119 ? 16.743 8.503 -13.099 1.00 95.06 119 THR A C 1
ATOM 903 O O . THR A 1 119 ? 16.467 9.323 -12.223 1.00 95.06 119 THR A O 1
ATOM 906 N N . GLN A 1 120 ? 15.803 7.772 -13.707 1.00 95.19 120 GLN A N 1
ATOM 907 C CA . GLN A 1 120 ? 14.374 7.837 -13.367 1.00 95.19 120 GLN A CA 1
ATOM 908 C C . GLN A 1 120 ? 13.819 6.461 -12.995 1.00 95.19 120 GLN A C 1
ATOM 910 O O . GLN A 1 120 ? 13.284 6.294 -11.905 1.00 95.19 120 GLN A O 1
ATOM 915 N N . VAL A 1 121 ? 13.997 5.454 -13.857 1.00 94.56 121 VAL A N 1
ATOM 916 C CA . VAL A 1 121 ? 13.383 4.129 -13.652 1.00 94.56 121 VAL A CA 1
ATOM 917 C C . VAL A 1 121 ? 14.010 3.386 -12.470 1.00 94.56 121 VAL A C 1
ATOM 919 O O . VAL A 1 121 ? 13.279 2.829 -11.652 1.00 94.56 121 VAL A O 1
ATOM 922 N N . SER A 1 122 ? 15.341 3.393 -12.343 1.00 92.44 122 SER A N 1
ATOM 923 C CA . SER A 1 122 ? 16.024 2.748 -11.212 1.00 92.44 122 SER A CA 1
ATOM 924 C C . SER A 1 122 ? 15.659 3.390 -9.858 1.00 92.44 122 SER A C 1
ATOM 926 O O . SER A 1 122 ? 15.248 2.653 -8.960 1.00 92.44 122 SER A O 1
ATOM 928 N N . PRO A 1 123 ? 15.687 4.731 -9.694 1.00 95.56 123 PRO A N 1
ATOM 929 C CA . PRO A 1 123 ? 15.213 5.376 -8.468 1.00 95.56 123 PRO A CA 1
ATOM 930 C C . PRO A 1 123 ? 13.734 5.126 -8.149 1.00 95.56 123 PRO A C 1
ATOM 932 O O . PRO A 1 123 ? 13.389 4.938 -6.982 1.00 95.56 123 PRO A O 1
ATOM 935 N N . ASP A 1 124 ? 12.857 5.102 -9.158 1.00 94.56 124 ASP A N 1
ATOM 936 C CA . ASP A 1 124 ? 11.436 4.797 -8.957 1.00 94.56 124 ASP A CA 1
ATOM 937 C C . ASP A 1 124 ? 11.246 3.370 -8.416 1.00 94.56 124 ASP A C 1
ATOM 939 O O . ASP A 1 124 ? 10.436 3.145 -7.512 1.00 94.56 124 ASP A O 1
ATOM 943 N N . TYR A 1 125 ? 12.030 2.409 -8.915 1.00 93.19 125 TYR A N 1
ATOM 944 C CA . TYR A 1 125 ? 12.043 1.044 -8.392 1.00 93.19 125 TYR A CA 1
ATOM 945 C C . TYR A 1 125 ? 12.535 0.978 -6.938 1.00 93.19 125 TYR A C 1
ATOM 947 O O . TYR A 1 125 ? 11.904 0.313 -6.112 1.00 93.19 125 TYR A O 1
ATOM 955 N N . ASP A 1 126 ? 13.608 1.694 -6.596 1.00 92.94 126 ASP A N 1
ATOM 956 C CA . ASP A 1 126 ? 14.113 1.754 -5.220 1.00 92.94 126 ASP A CA 1
ATOM 957 C C . ASP A 1 126 ? 13.074 2.373 -4.269 1.00 92.94 126 ASP A C 1
ATOM 959 O O . ASP A 1 126 ? 12.825 1.854 -3.178 1.00 92.94 126 ASP A O 1
ATOM 963 N N . SER A 1 127 ? 12.394 3.441 -4.701 1.00 94.88 127 SER A N 1
ATOM 964 C CA . SER A 1 127 ? 11.317 4.074 -3.932 1.00 94.88 127 SER A CA 1
ATOM 965 C C . SER A 1 127 ? 10.115 3.145 -3.738 1.00 94.88 127 SER A C 1
ATOM 967 O O . SER A 1 127 ? 9.519 3.092 -2.653 1.00 94.88 127 SER A O 1
ATOM 969 N N . MET A 1 128 ? 9.768 2.369 -4.767 1.00 91.69 128 MET A N 1
ATOM 970 C CA . MET A 1 128 ? 8.739 1.340 -4.673 1.00 91.69 128 MET A CA 1
ATOM 971 C C . MET A 1 128 ? 9.135 0.254 -3.664 1.00 91.69 128 MET A C 1
ATOM 973 O O . MET A 1 128 ? 8.295 -0.141 -2.855 1.00 91.69 128 MET A O 1
ATOM 977 N N . MET A 1 129 ? 10.396 -0.190 -3.661 1.00 90.81 129 MET A N 1
ATOM 978 C CA . MET A 1 129 ? 10.904 -1.163 -2.689 1.00 90.81 129 MET A CA 1
ATOM 979 C C . MET A 1 129 ? 10.801 -0.633 -1.255 1.00 90.81 129 MET A C 1
ATOM 981 O O . MET A 1 129 ? 10.240 -1.302 -0.390 1.00 90.81 129 MET A O 1
ATOM 985 N N . GLU A 1 130 ? 11.256 0.598 -1.009 1.00 92.88 130 GLU A N 1
ATOM 986 C CA . GLU A 1 130 ? 11.171 1.235 0.311 1.00 92.88 130 GLU A CA 1
ATOM 987 C C . GLU A 1 130 ? 9.713 1.357 0.787 1.00 92.88 130 GLU A C 1
ATOM 989 O O . GLU A 1 130 ? 9.379 1.084 1.943 1.00 92.88 130 GLU A O 1
ATOM 994 N N . THR A 1 131 ? 8.813 1.756 -0.113 1.00 90.88 131 THR A N 1
ATOM 995 C CA . THR A 1 131 ? 7.379 1.866 0.185 1.00 90.88 131 THR A CA 1
ATOM 996 C C . THR A 1 131 ? 6.778 0.503 0.524 1.00 90.88 131 THR A C 1
ATOM 998 O O . THR A 1 131 ? 5.977 0.385 1.451 1.00 90.88 131 THR A O 1
ATOM 1001 N N . SER A 1 132 ? 7.197 -0.537 -0.190 1.00 88.31 132 SER A N 1
ATOM 1002 C CA . SER A 1 132 ? 6.778 -1.917 0.026 1.00 88.31 132 SER A CA 1
ATOM 1003 C C . SER A 1 132 ? 7.184 -2.445 1.411 1.00 88.31 132 SER A C 1
ATOM 1005 O O . SER A 1 132 ? 6.366 -3.015 2.139 1.00 88.31 132 SER A O 1
ATOM 1007 N N . GLU A 1 133 ? 8.417 -2.165 1.839 1.00 87.00 133 GLU A N 1
ATOM 1008 C CA . GLU A 1 133 ? 8.891 -2.486 3.190 1.00 87.00 133 GLU A CA 1
ATOM 1009 C C . GLU A 1 133 ? 8.090 -1.746 4.273 1.00 87.00 133 GLU A C 1
ATOM 1011 O O . GLU A 1 133 ? 7.704 -2.343 5.284 1.00 87.00 133 GLU A O 1
ATOM 1016 N N . LYS A 1 134 ? 7.767 -0.464 4.049 1.00 90.38 134 LYS A N 1
ATOM 1017 C CA . LYS A 1 134 ? 6.916 0.318 4.963 1.00 90.38 134 LYS A CA 1
ATOM 1018 C C . LYS A 1 134 ? 5.516 -0.275 5.098 1.00 90.38 134 LYS A C 1
ATOM 1020 O O . LYS A 1 134 ? 5.025 -0.374 6.219 1.00 90.38 134 LYS A O 1
ATOM 1025 N N . TYR A 1 135 ? 4.899 -0.730 4.006 1.00 86.31 135 TYR A N 1
ATOM 1026 C CA . TYR A 1 135 ? 3.594 -1.399 4.067 1.00 86.31 135 TYR A CA 1
ATOM 1027 C C . TYR A 1 135 ? 3.626 -2.668 4.922 1.00 86.31 135 TYR A C 1
ATOM 1029 O O . TYR A 1 135 ? 2.688 -2.917 5.679 1.00 86.31 135 TYR A O 1
ATOM 1037 N N . ASN A 1 136 ? 4.708 -3.448 4.852 1.00 82.50 136 ASN A N 1
ATOM 1038 C CA . ASN A 1 136 ? 4.878 -4.630 5.698 1.00 82.50 136 ASN A CA 1
ATOM 1039 C C . ASN A 1 136 ? 4.928 -4.250 7.190 1.00 82.50 136 ASN A C 1
ATOM 1041 O O . ASN A 1 136 ? 4.234 -4.846 8.019 1.00 82.50 136 ASN A O 1
ATOM 1045 N N . LEU A 1 137 ? 5.687 -3.198 7.518 1.00 87.19 137 LEU A N 1
ATOM 1046 C CA . LEU A 1 137 ? 5.785 -2.673 8.878 1.00 87.19 137 LEU A CA 1
ATOM 1047 C C . LEU A 1 137 ? 4.447 -2.121 9.387 1.00 87.19 137 LEU A C 1
ATOM 1049 O O . LEU A 1 137 ? 4.056 -2.407 10.519 1.00 87.19 137 LEU A O 1
ATOM 1053 N N . ASP A 1 138 ? 3.734 -1.346 8.572 1.00 87.06 138 ASP A N 1
ATOM 1054 C CA . ASP A 1 138 ? 2.438 -0.778 8.945 1.00 87.06 138 ASP A CA 1
ATOM 1055 C C . ASP A 1 138 ? 1.398 -1.873 9.184 1.00 87.06 138 ASP A C 1
ATOM 1057 O O . ASP A 1 138 ? 0.652 -1.814 10.162 1.00 87.06 138 ASP A O 1
ATOM 1061 N N . ALA A 1 139 ? 1.400 -2.923 8.364 1.00 82.81 139 ALA A N 1
ATOM 1062 C CA . ALA A 1 139 ? 0.523 -4.067 8.554 1.00 82.81 139 ALA A CA 1
ATOM 1063 C C . ALA A 1 139 ? 0.813 -4.778 9.899 1.00 82.81 139 ALA A C 1
ATOM 1065 O O . ALA A 1 139 ? -0.119 -5.149 10.617 1.00 82.81 139 ALA A O 1
ATOM 1066 N N . HIS A 1 140 ? 2.086 -4.888 10.305 1.00 84.69 140 HIS A N 1
ATOM 1067 C CA . HIS A 1 140 ? 2.452 -5.397 11.631 1.00 84.69 140 HIS A CA 1
ATOM 1068 C C . HIS A 1 140 ? 1.994 -4.463 12.765 1.00 84.69 140 HIS A C 1
ATOM 1070 O O . HIS A 1 140 ? 1.468 -4.925 13.778 1.00 84.69 140 HIS A O 1
ATOM 1076 N N . ARG A 1 141 ? 2.131 -3.140 12.595 1.00 88.38 141 ARG A N 1
ATOM 1077 C CA . ARG A 1 141 ? 1.646 -2.153 13.578 1.00 88.38 141 ARG A CA 1
ATOM 1078 C C . ARG A 1 141 ? 0.134 -2.234 13.768 1.00 88.38 141 ARG A C 1
ATOM 1080 O O . ARG A 1 141 ? -0.322 -2.178 14.906 1.00 88.38 141 ARG A O 1
ATOM 1087 N N . PHE A 1 142 ? -0.633 -2.407 12.691 1.00 84.44 142 PHE A N 1
ATOM 1088 C CA . PHE A 1 142 ? -2.082 -2.607 12.772 1.00 84.44 142 PHE A CA 1
ATOM 1089 C C . PHE A 1 142 ? -2.453 -3.841 13.600 1.00 84.44 142 PHE A C 1
ATOM 1091 O O . PHE A 1 142 ? -3.336 -3.754 14.452 1.00 84.44 142 PHE A O 1
ATOM 1098 N N . HIS A 1 143 ? -1.748 -4.959 13.405 1.00 83.38 143 HIS A N 1
ATOM 1099 C CA . HIS A 1 143 ? -1.953 -6.170 14.201 1.00 83.38 143 HIS A CA 1
ATOM 1100 C C . HIS A 1 143 ? -1.694 -5.924 15.698 1.00 83.38 143 HIS A C 1
ATOM 1102 O O . HIS A 1 143 ? -2.484 -6.327 16.548 1.00 83.38 143 HIS A O 1
ATOM 1108 N N . THR A 1 144 ? -0.610 -5.223 16.041 1.00 87.56 144 THR A N 1
ATOM 1109 C CA . THR A 1 144 ? -0.298 -4.884 17.440 1.00 87.56 144 THR A CA 1
ATOM 1110 C C . THR A 1 144 ? -1.353 -3.969 18.065 1.00 87.56 144 THR A C 1
ATOM 1112 O O . THR A 1 144 ? -1.784 -4.220 19.188 1.00 87.56 144 THR A O 1
ATOM 1115 N N . LEU A 1 145 ? -1.826 -2.952 17.337 1.00 87.19 145 LEU A N 1
ATOM 1116 C CA . LEU A 1 145 ? -2.875 -2.047 17.822 1.00 87.19 145 LEU A CA 1
ATOM 1117 C C . LEU A 1 145 ? -4.188 -2.782 18.128 1.00 87.19 145 LEU A C 1
ATOM 1119 O O . LEU A 1 145 ? -4.859 -2.455 19.104 1.00 87.19 145 LEU A O 1
ATOM 1123 N N . LEU A 1 146 ? -4.551 -3.789 17.330 1.00 84.50 146 LEU A N 1
ATOM 1124 C CA . LEU A 1 146 ? -5.728 -4.621 17.604 1.00 84.50 146 LEU A CA 1
ATOM 1125 C C . LEU A 1 146 ? -5.557 -5.489 18.849 1.00 84.50 146 LEU A C 1
ATOM 1127 O O . LEU A 1 146 ? -6.498 -5.618 19.632 1.00 84.50 146 LEU A O 1
ATOM 1131 N N . ALA A 1 147 ? -4.360 -6.030 19.077 1.00 85.06 147 ALA A N 1
ATOM 1132 C CA . ALA A 1 147 ? -4.066 -6.771 20.299 1.00 85.06 147 ALA A CA 1
ATOM 1133 C C . ALA A 1 147 ? -4.193 -5.880 21.552 1.00 85.06 147 ALA A C 1
ATOM 1135 O O . ALA A 1 147 ? -4.823 -6.280 22.532 1.00 85.06 147 ALA A O 1
ATOM 1136 N N . GLU A 1 148 ? -3.665 -4.652 21.511 1.00 89.06 148 GLU A N 1
ATOM 1137 C CA . GLU A 1 148 ? -3.813 -3.665 22.595 1.00 89.06 148 GLU A CA 1
ATOM 1138 C C . GLU A 1 148 ? -5.282 -3.258 22.813 1.00 89.06 148 GLU A C 1
ATOM 1140 O O . GLU A 1 148 ? -5.754 -3.132 23.949 1.00 89.06 148 GLU A O 1
ATOM 1145 N N . PHE A 1 149 ? -6.036 -3.099 21.725 1.00 85.56 149 PHE A N 1
ATOM 1146 C CA . PHE A 1 149 ? -7.463 -2.796 21.772 1.00 85.56 149 PHE A CA 1
ATOM 1147 C C . PHE A 1 149 ? -8.275 -3.933 22.413 1.00 85.56 149 PHE A C 1
ATOM 1149 O O . PHE A 1 149 ? -9.133 -3.677 23.258 1.00 85.56 149 PHE A O 1
ATOM 1156 N N . ASN A 1 150 ? -7.958 -5.191 22.090 1.00 84.38 150 ASN A N 1
ATOM 1157 C CA . ASN A 1 150 ? -8.560 -6.366 22.724 1.00 84.38 150 ASN A CA 1
ATOM 1158 C C . ASN A 1 150 ? -8.266 -6.422 24.231 1.00 84.38 150 ASN A C 1
ATOM 1160 O O . ASN A 1 150 ? -9.187 -6.629 25.022 1.00 84.38 150 ASN A O 1
ATOM 1164 N N . ALA A 1 151 ? -7.020 -6.164 24.643 1.00 87.00 151 ALA A N 1
ATOM 1165 C CA . ALA A 1 151 ? -6.652 -6.102 26.060 1.00 87.00 151 ALA A CA 1
ATOM 1166 C C . ALA A 1 151 ? -7.440 -5.015 26.819 1.00 87.00 151 ALA A C 1
ATOM 1168 O O . ALA A 1 151 ? -7.900 -5.236 27.941 1.00 87.00 151 ALA A O 1
ATOM 1169 N N . SER A 1 152 ? -7.683 -3.869 26.176 1.00 87.44 152 SER A N 1
ATOM 1170 C CA . SER A 1 152 ? -8.485 -2.782 26.754 1.00 87.44 152 SER A CA 1
ATOM 1171 C C . SER A 1 152 ? -9.942 -3.196 27.024 1.00 87.44 152 SER A C 1
ATOM 1173 O O . SER A 1 152 ? -10.545 -2.728 27.991 1.00 87.44 152 SER A O 1
ATOM 1175 N N . PHE A 1 153 ? -10.524 -4.104 26.226 1.00 84.00 153 PHE A N 1
ATOM 1176 C CA . PHE A 1 153 ? -11.864 -4.642 26.510 1.00 84.00 153 PHE A CA 1
ATOM 1177 C C . PHE A 1 153 ? -11.909 -5.559 27.714 1.00 84.00 153 PHE A C 1
ATOM 1179 O O . PHE A 1 153 ? -12.897 -5.536 28.451 1.00 84.00 153 PHE A O 1
ATOM 1186 N N . GLU A 1 154 ? -10.876 -6.371 27.915 1.00 84.25 154 GLU A N 1
ATOM 1187 C CA . GLU A 1 154 ? -10.799 -7.238 29.089 1.00 84.25 154 GLU A CA 1
ATOM 1188 C C . GLU A 1 154 ? -10.756 -6.401 30.372 1.00 84.25 154 GLU A C 1
ATOM 1190 O O . GLU A 1 154 ? -11.501 -6.673 31.319 1.00 84.25 154 GLU A O 1
ATOM 1195 N N . GLU A 1 155 ? -9.972 -5.319 30.369 1.00 89.19 155 GLU A N 1
ATOM 1196 C CA . GLU A 1 155 ? -9.916 -4.368 31.480 1.00 89.19 155 GLU A CA 1
ATOM 1197 C C . GLU A 1 155 ? -11.262 -3.656 31.701 1.00 89.19 155 GLU A C 1
ATOM 1199 O O . GLU A 1 155 ? -11.748 -3.555 32.835 1.00 89.19 155 GLU A O 1
ATOM 1204 N N . LEU A 1 156 ? -11.916 -3.218 30.622 1.00 86.56 156 LEU A N 1
ATOM 1205 C CA . LEU A 1 156 ? -13.225 -2.571 30.680 1.00 86.56 156 LEU A CA 1
ATOM 1206 C C . LEU A 1 156 ? -14.299 -3.511 31.255 1.00 86.56 156 LEU A C 1
ATOM 1208 O O . LEU A 1 156 ? -15.058 -3.106 32.136 1.00 86.56 156 LEU A O 1
ATOM 1212 N N . ASN A 1 157 ? -14.327 -4.782 30.844 1.00 84.50 157 ASN A N 1
ATOM 1213 C CA . ASN A 1 157 ? -15.255 -5.780 31.389 1.00 84.50 157 ASN A CA 1
ATOM 1214 C C . ASN A 1 157 ? -15.000 -6.079 32.873 1.00 84.50 157 ASN A C 1
ATOM 1216 O O . ASN A 1 157 ? -15.950 -6.206 33.654 1.00 84.50 157 ASN A O 1
ATOM 1220 N N . SER A 1 158 ? -13.730 -6.161 33.279 1.00 88.88 158 SER A N 1
ATOM 1221 C CA . SER A 1 158 ? -13.345 -6.316 34.688 1.00 88.88 158 SER A CA 1
ATOM 1222 C C . SER A 1 158 ? -13.824 -5.129 35.534 1.00 88.88 158 SER A C 1
ATOM 1224 O O . SER A 1 158 ? -14.409 -5.294 36.612 1.00 88.88 158 SER A O 1
ATOM 1226 N N . THR A 1 159 ? -13.666 -3.918 34.998 1.00 90.00 159 THR A N 1
ATOM 1227 C CA . THR A 1 159 ? -14.114 -2.681 35.644 1.00 90.00 159 THR A CA 1
ATOM 1228 C C . THR A 1 159 ? -15.635 -2.653 35.799 1.00 90.00 159 THR A C 1
ATOM 1230 O O . THR A 1 159 ? -16.132 -2.364 36.886 1.00 90.00 159 THR A O 1
ATOM 1233 N N . ILE A 1 160 ? -16.392 -3.023 34.761 1.00 86.94 160 ILE A N 1
ATOM 1234 C CA . ILE A 1 160 ? -17.862 -3.085 34.826 1.00 86.94 160 ILE A CA 1
ATOM 1235 C C . ILE A 1 160 ? -18.329 -4.119 35.850 1.00 86.94 160 ILE A C 1
ATOM 1237 O O . ILE A 1 160 ? -19.212 -3.827 36.654 1.00 86.94 160 ILE A O 1
ATOM 1241 N N . SER A 1 161 ? -17.706 -5.298 35.873 1.00 87.06 161 SER A N 1
ATOM 1242 C CA . SER A 1 161 ? -18.021 -6.344 36.857 1.00 87.06 161 SER A CA 1
ATOM 1243 C C . SER A 1 161 ? -17.802 -5.848 38.291 1.00 87.06 161 SER A C 1
ATOM 1245 O O . SER A 1 161 ? -18.610 -6.106 39.183 1.00 87.06 161 SER A O 1
ATOM 1247 N N . SER A 1 162 ? -16.742 -5.063 38.502 1.00 91.19 162 SER A N 1
ATOM 1248 C CA . SER A 1 162 ? -16.468 -4.418 39.788 1.00 91.19 162 SER A CA 1
ATOM 1249 C C . SER A 1 162 ? -17.539 -3.383 40.149 1.00 91.19 162 SER A C 1
ATOM 1251 O O . SER A 1 162 ? -17.987 -3.344 41.294 1.00 91.19 162 SER A O 1
ATOM 1253 N N . VAL A 1 163 ? -18.003 -2.580 39.184 1.00 89.12 163 VAL A N 1
ATOM 1254 C CA . VAL A 1 163 ? -19.094 -1.611 39.390 1.00 89.12 163 VAL A CA 1
ATOM 1255 C C . VAL A 1 163 ? -20.394 -2.313 39.782 1.00 89.12 163 VAL A C 1
ATOM 1257 O O . VAL A 1 163 ? -21.019 -1.897 40.755 1.00 89.12 163 VAL A O 1
ATOM 1260 N N . VAL A 1 164 ? -20.773 -3.395 39.091 1.00 85.69 164 VAL A N 1
ATOM 1261 C CA . VAL A 1 164 ? -21.960 -4.202 39.436 1.00 85.69 164 VAL A CA 1
ATOM 1262 C C . VAL A 1 164 ? -21.869 -4.697 40.882 1.00 85.69 164 VAL A C 1
ATOM 1264 O O . VAL A 1 164 ? -22.796 -4.491 41.664 1.00 85.69 164 VAL A O 1
ATOM 1267 N N . SER A 1 165 ? -20.718 -5.249 41.280 1.00 89.62 165 SER A N 1
ATOM 1268 C CA . SER A 1 165 ? -20.503 -5.723 42.653 1.00 89.62 165 SER A CA 1
ATOM 1269 C C . SER A 1 165 ? -20.603 -4.602 43.697 1.00 89.62 165 SER A C 1
ATOM 1271 O O . SER A 1 165 ? -21.202 -4.785 44.759 1.00 89.62 165 SER A O 1
ATOM 1273 N N . VAL A 1 166 ? -20.061 -3.414 43.407 1.00 90.81 166 VAL A N 1
ATOM 1274 C CA . VAL A 1 166 ? -20.173 -2.249 44.301 1.00 90.81 166 VAL A CA 1
ATOM 1275 C C . VAL A 1 166 ? -21.631 -1.809 44.450 1.00 90.81 166 VAL A C 1
ATOM 1277 O O . VAL A 1 166 ? -22.063 -1.514 45.566 1.00 90.81 166 VAL A O 1
ATOM 1280 N N . VAL A 1 167 ? -22.413 -1.802 43.367 1.00 87.12 167 VAL A N 1
ATOM 1281 C CA . VAL A 1 167 ? -23.845 -1.464 43.416 1.00 87.12 167 VAL A CA 1
ATOM 1282 C C . VAL A 1 167 ? -24.620 -2.461 44.286 1.00 87.12 167 VAL A C 1
ATOM 1284 O O . VAL A 1 167 ? -25.420 -2.042 45.128 1.00 87.12 167 VAL A O 1
ATOM 1287 N N . GLU A 1 168 ? -24.340 -3.762 44.177 1.00 86.31 168 GLU A N 1
ATOM 1288 C CA . GLU A 1 168 ? -24.933 -4.786 45.050 1.00 86.31 168 GLU A CA 1
ATOM 1289 C C . GLU A 1 168 ? -24.566 -4.574 46.529 1.00 86.31 168 GLU A C 1
ATOM 1291 O O . GLU A 1 168 ? -25.425 -4.652 47.411 1.00 86.31 168 GLU A O 1
ATOM 1296 N N . GLN A 1 169 ? -23.302 -4.258 46.834 1.00 89.69 169 GLN A N 1
ATOM 1297 C CA . GLN A 1 169 ? -22.860 -3.987 48.209 1.00 89.69 169 GLN A CA 1
ATOM 1298 C C . GLN A 1 169 ? -23.529 -2.747 48.812 1.00 89.69 169 GLN A C 1
ATOM 1300 O O . GLN A 1 169 ? -23.908 -2.759 49.990 1.00 89.69 169 GLN A O 1
ATOM 1305 N N . VAL A 1 170 ? -23.689 -1.682 48.020 1.00 88.94 170 VAL A N 1
ATOM 1306 C CA . VAL A 1 170 ? -24.399 -0.467 48.441 1.00 88.94 170 VAL A CA 1
ATOM 1307 C C . VAL A 1 170 ? -25.866 -0.784 48.717 1.00 88.94 170 VAL A C 1
ATOM 1309 O O . VAL A 1 170 ? -26.375 -0.383 49.762 1.00 88.94 170 VAL A O 1
ATOM 1312 N N . THR A 1 171 ? -26.516 -1.555 47.845 1.00 85.69 171 THR A N 1
ATOM 1313 C CA . THR A 1 171 ? -27.920 -1.970 48.005 1.00 85.69 171 THR A CA 1
ATOM 1314 C C . THR A 1 171 ? -28.121 -2.744 49.312 1.00 85.69 171 THR A C 1
ATOM 1316 O O . THR A 1 171 ? -28.929 -2.344 50.151 1.00 85.69 171 THR A O 1
ATOM 1319 N N . ASN A 1 172 ? -27.292 -3.765 49.557 1.00 87.62 172 ASN A N 1
ATOM 1320 C CA . ASN A 1 172 ? -27.316 -4.554 50.794 1.00 87.62 172 ASN A CA 1
ATOM 1321 C C . ASN A 1 172 ? -27.045 -3.706 52.051 1.00 87.62 172 ASN A C 1
ATOM 1323 O O . ASN A 1 172 ? -27.619 -3.938 53.118 1.00 87.62 172 ASN A O 1
ATOM 1327 N N . SER A 1 173 ? -26.142 -2.726 51.959 1.00 89.12 173 SER A N 1
ATOM 1328 C CA . SER A 1 173 ? -25.835 -1.831 53.082 1.00 89.12 173 SER A CA 1
ATOM 1329 C C . SER A 1 173 ? -26.998 -0.889 53.387 1.00 89.12 173 SER A C 1
ATOM 1331 O O . SER A 1 173 ? -27.319 -0.687 54.557 1.00 89.12 173 SER A O 1
ATOM 1333 N N . MET A 1 174 ? -27.663 -0.358 52.357 1.00 83.88 174 MET A N 1
ATOM 1334 C CA . MET A 1 174 ? -28.846 0.494 52.511 1.00 83.88 174 MET A CA 1
ATOM 1335 C C . MET A 1 174 ? -30.010 -0.260 53.159 1.00 83.88 174 MET A C 1
ATOM 1337 O O . MET A 1 174 ? -30.672 0.287 54.040 1.00 83.88 174 MET A O 1
ATOM 1341 N N . GLU A 1 175 ? -30.222 -1.522 52.789 1.00 83.81 175 GLU A N 1
ATOM 1342 C CA . GLU A 1 175 ? -31.245 -2.381 53.394 1.00 83.81 175 GLU A CA 1
ATOM 1343 C C . GLU A 1 175 ? -30.982 -2.610 54.894 1.00 83.81 175 GLU A C 1
ATOM 1345 O O . GLU A 1 175 ? -31.862 -2.401 55.732 1.00 83.81 175 GLU A O 1
ATOM 1350 N N . LYS A 1 176 ? -29.730 -2.906 55.271 1.00 87.56 176 LYS A N 1
ATOM 1351 C CA . LYS A 1 176 ? -29.320 -2.995 56.686 1.00 87.56 176 LYS A CA 1
ATOM 1352 C C . LYS A 1 176 ? -29.495 -1.672 57.436 1.00 87.56 176 LYS A C 1
ATOM 1354 O O . LYS A 1 176 ? -29.907 -1.671 58.600 1.00 87.56 176 LYS A O 1
ATOM 1359 N N . SER A 1 177 ? -29.168 -0.545 56.798 1.00 86.38 177 SER A N 1
ATOM 1360 C CA . SER A 1 177 ? -29.343 0.783 57.391 1.00 86.38 177 SER A CA 1
ATOM 1361 C C . SER A 1 177 ? -30.814 1.105 57.641 1.00 86.38 177 SER A C 1
ATOM 1363 O O . SER A 1 177 ? -31.123 1.655 58.694 1.00 86.38 177 SER A O 1
ATOM 1365 N N . ALA A 1 178 ? -31.724 0.725 56.743 1.00 84.19 178 ALA A N 1
ATOM 1366 C CA . ALA A 1 178 ? -33.159 0.904 56.954 1.00 84.19 178 ALA A CA 1
ATOM 1367 C C . ALA A 1 178 ? -33.672 0.128 58.163 1.00 84.19 178 ALA A C 1
ATOM 1369 O O . ALA A 1 178 ? -34.294 0.731 59.035 1.00 84.19 178 ALA A O 1
ATOM 1370 N N . HIS A 1 179 ? -33.325 -1.157 58.272 1.00 86.19 179 HIS A N 1
ATOM 1371 C CA . HIS A 1 179 ? -33.680 -1.958 59.444 1.00 86.19 179 HIS A CA 1
ATOM 1372 C C . HIS A 1 179 ? -33.130 -1.368 60.748 1.00 86.19 179 HIS A C 1
ATOM 1374 O O . HIS A 1 179 ? -33.815 -1.353 61.768 1.00 86.19 179 HIS A O 1
ATOM 1380 N N . SER A 1 180 ? -31.903 -0.842 60.717 1.00 88.94 180 SER A N 1
ATOM 1381 C CA . SER A 1 180 ? -31.298 -0.198 61.889 1.00 88.94 180 SER A CA 1
ATOM 1382 C C . SER A 1 180 ? -32.027 1.094 62.275 1.00 88.94 180 SER A C 1
ATOM 1384 O O . SER A 1 180 ? -32.255 1.336 63.458 1.00 88.94 180 SER A O 1
ATOM 1386 N N . VAL A 1 181 ? -32.417 1.919 61.296 1.00 86.94 181 VAL A N 1
ATOM 1387 C CA . VAL A 1 181 ? -33.190 3.147 61.539 1.00 86.94 181 VAL A CA 1
ATOM 1388 C C . VAL A 1 181 ? -34.571 2.820 62.103 1.00 86.94 181 VAL A C 1
ATOM 1390 O O . VAL A 1 181 ? -34.963 3.439 63.089 1.00 86.94 181 VAL A O 1
ATOM 1393 N N . GLU A 1 182 ? -35.275 1.832 61.544 1.00 87.50 182 GLU A N 1
ATOM 1394 C CA . GLU A 1 182 ? -36.560 1.360 62.080 1.00 87.50 182 GLU A CA 1
ATOM 1395 C C . GLU A 1 182 ? -36.429 0.912 63.538 1.00 87.50 182 GLU A C 1
ATOM 1397 O O . GLU A 1 182 ? -37.178 1.385 64.395 1.00 87.50 182 GLU A O 1
ATOM 1402 N N . ALA A 1 183 ? -35.428 0.083 63.846 1.00 89.94 183 ALA A N 1
ATOM 1403 C CA . ALA A 1 183 ? -35.177 -0.386 65.205 1.00 89.94 183 ALA A CA 1
ATOM 1404 C C . ALA A 1 183 ? -34.920 0.770 66.189 1.00 89.94 183 ALA A C 1
ATOM 1406 O O . ALA A 1 183 ? -35.479 0.780 67.286 1.00 89.94 183 ALA A O 1
ATOM 1407 N N . ILE A 1 184 ? -34.128 1.776 65.793 1.00 91.00 184 ILE A N 1
ATOM 1408 C CA . ILE A 1 184 ? -33.870 2.973 66.614 1.00 91.00 184 ILE A CA 1
ATOM 1409 C C . ILE A 1 184 ? -35.157 3.770 66.836 1.00 91.00 184 ILE A C 1
ATOM 1411 O O . ILE A 1 184 ? -35.410 4.231 67.952 1.00 91.00 184 ILE A O 1
ATOM 1415 N N . THR A 1 185 ? -35.976 3.951 65.795 1.00 88.06 185 THR A N 1
ATOM 1416 C CA . THR A 1 185 ? -37.243 4.678 65.930 1.00 88.06 185 THR A CA 1
ATOM 1417 C C . THR A 1 185 ? -38.227 3.956 66.845 1.00 88.06 185 THR A C 1
ATOM 1419 O O . THR A 1 185 ? -38.863 4.611 67.670 1.00 88.06 185 THR A O 1
ATOM 1422 N N . GLU A 1 186 ? -38.305 2.626 66.767 1.00 89.12 186 GLU A N 1
ATOM 1423 C CA . GLU A 1 186 ? -39.148 1.798 67.633 1.00 89.12 186 GLU A CA 1
ATOM 1424 C C . GLU A 1 186 ? -38.681 1.882 69.095 1.00 89.12 186 GLU A C 1
ATOM 1426 O O . GLU A 1 186 ? -39.476 2.157 69.997 1.00 89.12 186 GLU A O 1
ATOM 1431 N N . GLN A 1 187 ? -37.370 1.751 69.330 1.00 90.56 187 GLN A N 1
ATOM 1432 C CA . GLN A 1 187 ? -36.781 1.870 70.663 1.00 90.56 187 GLN A CA 1
ATOM 1433 C C . GLN A 1 187 ? -37.020 3.261 71.269 1.00 90.56 187 GLN A C 1
ATOM 1435 O O . GLN A 1 187 ? -37.511 3.360 72.394 1.00 90.56 187 GLN A O 1
ATOM 1440 N N . SER A 1 188 ? -36.765 4.329 70.506 1.00 87.56 188 SER A N 1
ATOM 1441 C CA . SER A 1 188 ? -36.988 5.714 70.953 1.00 87.56 188 SER A CA 1
ATOM 1442 C C . SER A 1 188 ? -38.455 5.970 71.311 1.00 87.56 188 SER A C 1
ATOM 1444 O O . SER A 1 188 ? -38.764 6.698 72.254 1.00 87.56 188 SER A O 1
ATOM 1446 N N . ARG A 1 189 ? -39.385 5.364 70.561 1.00 85.69 189 ARG A N 1
ATOM 1447 C CA . ARG A 1 189 ? -40.823 5.461 70.827 1.00 85.69 189 ARG A CA 1
ATOM 1448 C C . ARG A 1 189 ? -41.206 4.745 72.120 1.00 85.69 189 ARG A C 1
ATOM 1450 O O . ARG A 1 189 ? -42.021 5.276 72.870 1.00 85.69 189 ARG A O 1
ATOM 1457 N N . SER A 1 190 ? -40.598 3.588 72.388 1.00 86.00 190 SER A N 1
ATOM 1458 C CA . SER A 1 190 ? -40.798 2.848 73.637 1.00 86.00 190 SER A CA 1
ATOM 1459 C C . SER A 1 190 ? -40.295 3.635 74.856 1.00 86.00 190 SER A C 1
ATOM 1461 O O . SER A 1 190 ? -41.025 3.749 75.838 1.00 86.00 190 SER A O 1
ATOM 1463 N N . GLU A 1 191 ? -39.123 4.275 74.759 1.00 83.44 191 GLU A N 1
ATOM 1464 C CA . GLU A 1 191 ? -38.514 5.063 75.841 1.00 83.44 191 GLU A CA 1
ATOM 1465 C C . GLU A 1 191 ? -39.302 6.341 76.169 1.00 83.44 191 GLU A C 1
ATOM 1467 O O . GLU A 1 191 ? -39.370 6.725 77.327 1.00 83.44 191 GLU A O 1
ATOM 1472 N N . MET A 1 192 ? -39.945 6.982 75.184 1.00 78.00 192 MET A N 1
ATOM 1473 C CA . MET A 1 192 ? -40.844 8.125 75.433 1.00 78.00 192 MET A CA 1
ATOM 1474 C C . MET A 1 192 ? -42.200 7.732 76.034 1.00 78.00 192 MET A C 1
ATOM 1476 O O . MET A 1 192 ? -42.914 8.596 76.543 1.00 78.00 192 MET A O 1
ATOM 1480 N N . SER A 1 193 ? -42.596 6.464 75.905 1.00 73.88 193 SER A N 1
ATOM 1481 C CA . SER A 1 193 ? -43.867 5.949 76.430 1.00 73.88 193 SER A CA 1
ATOM 1482 C C . SER A 1 193 ? -43.759 5.345 77.835 1.00 73.88 193 SER A C 1
ATOM 1484 O O . SER A 1 193 ? -44.791 5.012 78.422 1.00 73.88 193 SER A O 1
ATOM 1486 N N . ALA A 1 194 ? -42.531 5.199 78.343 1.00 58.78 194 ALA A N 1
ATOM 1487 C CA . ALA A 1 194 ? -42.190 4.706 79.676 1.00 58.78 194 ALA A CA 1
ATOM 1488 C C . ALA A 1 194 ? -41.967 5.871 80.653 1.00 58.78 194 ALA A C 1
ATOM 1490 O O . ALA A 1 194 ? -42.344 5.707 81.836 1.00 58.78 194 ALA A O 1
#

Sequence (194 aa):
MEIFTKRTEEAAETAQDVSSRATALREHALAADIMTTELYMNVKAQTEMAITDSKESMEKINLLTEAILTISEQTNLLALNAAIEVARAGDSGRGFSVVADEIRRLATHSSSVLDFIDTQVSPDYDSMMETSEKYNLDAHRFHTLLAEFNASFEELNSTISSVVSVVEQVTNSMEKSAHSVEAITEQSRSEMSA

pLDDT: mean 88.71, std 4.83, range [58.78, 95.56]

Secondary structure (DSSP, 8-state):
-HHHHHHHHHHHHHHHHHHHHHHHHHHHHHHHHHHHHHHHHHHHHHHHHHHHHHHHHHHHHHHHHHHHHHHHHHHHHHHHHHHHHHHHHGGGGHHHHHHHHHHHHHHHHHHHHHHHIIIIIHHHHHHHHHHHHHHHHHHHHHHHHHHHHHHHHHHHHHHHHHHHHHHHHHHHHHHHHHHHHHHHHHHHHHHHH-

Nearest PDB structures (foldseek):
  3g6b-assembly1_A  TM=6.650E-01  e=5.084E-07  Thermotoga maritima
  3ja6-assembly1_H  TM=5.831E-01  e=8.367E-07  Escherichia coli
  3zx6-assembly1_B  TM=3.957E-01  e=1.332E-05  Archaeoglobus fulgidus DSM 4304
  5nnv-assembly2_B  TM=3.667E-01  e=5.079E-02  Bacillus subtilis subsp. subtilis str. 168
  8i4v-assembly1_A  TM=3.936E-01  e=1.454E-01  Saccharomyces cerevisiae S288C

InterPro domains:
  IPR004089 Methyl-accepting chemotaxis protein (MCP) signalling domain [PF00015] (46-187)
  IPR004089 Methyl-accepting chemotaxis protein (MCP) signalling domain [PS50111] (1-194)
  IPR004089 Methyl-accepting chemotaxis protein (MCP) signalling domain [SM00283] (1-193)

Organism: NCBI:txid54913

Radius of gyration: 42.24 Å; Cα contacts (8 Å, |Δi|>4): 89; chains: 1; bounding box: 83×28×133 Å

Foldseek 3Di:
DVVLLVVLVVLLVVLVVLLVVLVVVLVVLVVVLVVLVVVLVVLLVVLVVVLVVLVVVVVVVVVVLVVLLVVLVVLLVVLVVLCVVLVVVPPVSVVVNVVSVVSNVVSVVSVVVSVCCVVPVVVVSVVSVVVSVVVNVVSVVVSVVSVVVSVVSVVSSVVSVVSSVVSVVSSVVVVVVVVVVVVVVVVVVVVVVD

Solvent-accessible surface area (backbone atoms only — not comparable to full-atom values): 9992 Å² total; per-residue (Å²): 106,70,71,57,56,50,53,41,49,55,49,44,52,50,39,49,53,51,46,53,52,50,52,56,50,47,53,52,48,54,52,49,46,56,53,47,53,51,48,39,54,49,52,46,52,54,50,55,48,52,50,51,57,49,48,58,48,48,56,52,49,52,56,50,45,53,52,49,48,55,51,24,54,52,40,33,52,50,16,52,52,46,41,53,53,23,65,72,49,45,84,81,18,56,79,56,41,60,55,21,51,50,43,32,48,53,17,54,51,50,50,52,54,48,50,45,41,63,73,45,52,50,53,51,52,53,52,49,51,54,51,51,54,48,52,52,52,50,46,52,51,53,54,52,53,48,54,54,52,53,52,50,47,56,54,51,50,53,50,41,54,49,51,44,53,51,41,53,52,51,50,55,49,51,53,54,50,50,56,50,50,52,52,50,53,53,51,54,52,52,62,77,73,108